Protein AF-A0A815Z074-F1 (afdb_monomer_lite)

Foldseek 3Di:
DDDQDWAQDDCPVQQGKGATADPPPPFKFQFFQFFFQFPPPDPGGTDGQTEILDDDVVNNYDYDPVSNPVRHPLSSQCRVLVVVLVLVCCVPPVVPDNPCPRGFKTKRETNQKIFNSVLVNVVVNVDDSVAFEKEAAWDAPVPVVRRPQIWHQRHLMIMTTPNVCVQQSVCQPPPFDDDSHNRSRSSRSCVVSVGHYDHDPLGASEDDPDDDQVNVNNGRMHGNQHNVNVVSNVVPSD

pLDDT: mean 75.3, std 21.48, range [19.98, 97.0]

Secondary structure (DSSP, 8-state):
------EE----TTT-EE-EE-S--TT-B--B-------TTS------BEEBSS-BGGGTEE--GGGTT--SHHHHHTHHHHHHHHHHHHHHHS----TTTT--EEEE--TTEEEEHHHHHHHHHTS-TTS-EEEE-EEEETTTTEEEEEEE-GGG-EEEEHHHHHHHTTTTTTTSPP-SSHHHHHHHHHHHTT-EEEE-TTEESS--SS--HHHHHH-SEEET--HHHHHHHHTT--

Structure (mmCIF, N/CA/C/O backbone):
data_AF-A0A815Z074-F1
#
_entry.id   AF-A0A815Z074-F1
#
loop_
_atom_site.group_PDB
_atom_site.id
_atom_site.type_symbol
_atom_site.label_atom_id
_atom_site.label_alt_id
_atom_site.label_comp_id
_atom_site.label_asym_id
_atom_site.label_entity_id
_atom_site.label_seq_id
_atom_site.pdbx_PDB_ins_code
_atom_site.Cartn_x
_atom_site.Cartn_y
_atom_site.Cartn_z
_atom_site.occupancy
_atom_site.B_iso_or_equiv
_atom_site.auth_seq_id
_atom_site.auth_comp_id
_atom_site.auth_asym_id
_atom_site.auth_atom_id
_atom_site.pdbx_PDB_model_num
ATOM 1 N N . GLU A 1 1 ? 9.893 30.147 -8.103 1.00 24.28 1 GLU A N 1
ATOM 2 C CA . GLU A 1 1 ? 8.549 29.564 -8.291 1.00 24.28 1 GLU A CA 1
ATOM 3 C C . GLU A 1 1 ? 8.647 28.415 -9.286 1.00 24.28 1 GLU A C 1
ATOM 5 O O . GLU A 1 1 ? 8.910 28.664 -10.451 1.00 24.28 1 GLU A O 1
ATOM 10 N N . ILE A 1 2 ? 8.521 27.162 -8.847 1.00 19.98 2 ILE A N 1
ATOM 11 C CA . ILE A 1 2 ? 8.389 26.013 -9.758 1.00 19.98 2 ILE A CA 1
ATOM 12 C C . ILE A 1 2 ? 7.106 25.300 -9.343 1.00 19.98 2 ILE A C 1
ATOM 14 O O . ILE A 1 2 ? 7.075 24.591 -8.342 1.00 19.98 2 ILE A O 1
ATOM 18 N N . ARG A 1 3 ? 6.021 25.568 -10.076 1.00 22.78 3 ARG A N 1
ATOM 19 C CA . ARG A 1 3 ? 4.779 24.791 -10.016 1.00 22.78 3 ARG A CA 1
ATOM 20 C C . ARG A 1 3 ? 4.944 23.619 -10.984 1.00 22.78 3 ARG A C 1
ATOM 22 O O . ARG A 1 3 ? 4.743 23.791 -12.182 1.00 22.78 3 ARG A O 1
ATOM 29 N N . GLN A 1 4 ? 5.367 22.459 -10.485 1.00 25.25 4 GLN A N 1
ATOM 30 C CA . GLN A 1 4 ? 5.251 21.203 -11.228 1.00 25.25 4 GLN A CA 1
ATOM 31 C C . GLN A 1 4 ? 3.857 20.634 -10.958 1.00 25.25 4 GLN A C 1
ATOM 33 O O . GLN A 1 4 ? 3.483 20.375 -9.820 1.00 25.25 4 GLN A O 1
ATOM 38 N N . TYR A 1 5 ? 3.057 20.557 -12.018 1.00 27.20 5 TYR A N 1
ATOM 39 C CA . TYR A 1 5 ? 1.679 20.088 -11.991 1.00 27.20 5 TYR A CA 1
ATOM 40 C C . TYR A 1 5 ? 1.675 18.557 -12.079 1.00 27.20 5 TYR A C 1
ATOM 42 O O . TYR A 1 5 ? 2.121 18.023 -13.092 1.00 27.20 5 TYR A O 1
ATOM 50 N N . CYS A 1 6 ? 1.153 17.859 -11.067 1.00 32.69 6 CYS A N 1
ATOM 51 C CA . CYS A 1 6 ? 0.826 16.437 -11.195 1.00 32.69 6 CYS A CA 1
ATOM 52 C C . CYS A 1 6 ? -0.405 16.330 -12.134 1.00 32.69 6 CYS A C 1
ATOM 54 O O . CYS A 1 6 ? -1.396 17.054 -11.967 1.00 32.69 6 CYS A O 1
ATOM 56 N N . ARG A 1 7 ? -0.348 15.508 -13.187 1.00 28.28 7 ARG A N 1
ATOM 57 C CA . ARG A 1 7 ? -1.516 15.182 -14.021 1.00 28.28 7 ARG A CA 1
ATOM 58 C C . ARG A 1 7 ? -1.951 13.773 -13.647 1.00 28.28 7 ARG A C 1
ATOM 60 O O . ARG A 1 7 ? -1.260 12.808 -13.931 1.00 28.28 7 ARG A O 1
ATOM 67 N N . ILE A 1 8 ? -3.121 13.651 -13.028 1.00 32.75 8 ILE A N 1
ATOM 68 C CA . ILE A 1 8 ? -3.816 12.367 -13.013 1.00 32.75 8 ILE A CA 1
ATOM 69 C C . ILE A 1 8 ? -4.297 12.159 -14.443 1.00 32.75 8 ILE A C 1
ATOM 71 O O . ILE A 1 8 ? -5.208 12.858 -14.896 1.00 32.75 8 ILE A O 1
ATOM 75 N N . ALA A 1 9 ? -3.635 11.267 -15.183 1.00 27.61 9 ALA A N 1
ATOM 76 C CA . ALA A 1 9 ? -4.212 10.798 -16.424 1.00 27.61 9 ALA A CA 1
ATOM 77 C C . ALA A 1 9 ? -5.495 10.059 -16.049 1.00 27.61 9 ALA A C 1
ATOM 79 O O . ALA A 1 9 ? -5.544 9.245 -15.128 1.00 27.61 9 ALA A O 1
ATOM 80 N N . SER A 1 10 ? -6.565 10.457 -16.723 1.00 26.88 10 SER A N 1
ATOM 81 C CA . SER A 1 10 ? -7.896 9.879 -16.637 1.00 26.88 10 SER A CA 1
ATOM 82 C C . SER A 1 10 ? -7.865 8.367 -16.410 1.00 26.88 10 SER A C 1
ATOM 84 O O . SER A 1 10 ? -7.154 7.658 -17.119 1.00 26.88 10 SER A O 1
ATOM 86 N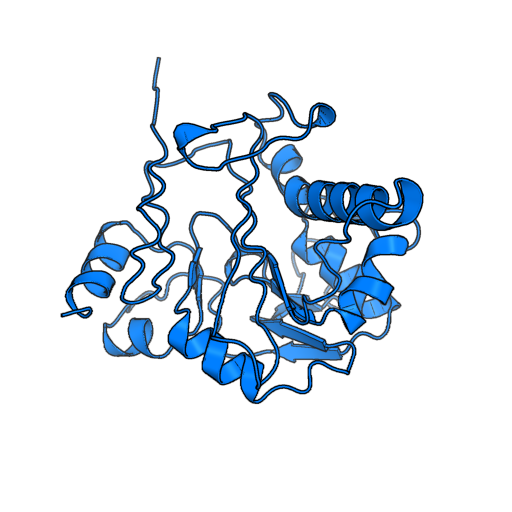 N . VAL A 1 11 ? -8.732 7.864 -15.529 1.00 31.16 11 VAL A N 1
ATOM 87 C CA . VAL A 1 11 ? -9.191 6.472 -15.596 1.00 31.16 11 VAL A CA 1
ATOM 88 C C . VAL A 1 11 ? -9.841 6.299 -16.971 1.00 31.16 11 VAL A C 1
ATOM 90 O O . VAL A 1 11 ? -10.999 6.675 -17.169 1.00 31.16 11 VAL A O 1
ATOM 93 N N . ILE A 1 12 ? -9.086 5.810 -17.960 1.00 26.75 12 ILE A N 1
ATOM 94 C CA . ILE A 1 12 ? -9.620 5.532 -19.293 1.00 26.75 12 ILE A CA 1
ATOM 95 C C . ILE A 1 12 ? -10.518 4.306 -19.139 1.00 26.75 12 ILE A C 1
ATOM 97 O O . ILE A 1 12 ? -10.073 3.156 -19.119 1.00 26.75 12 ILE A O 1
ATOM 101 N N . SER A 1 13 ? -11.813 4.584 -19.002 1.00 28.31 13 SER A N 1
ATOM 102 C CA . SER A 1 13 ? -12.911 3.667 -18.676 1.00 28.31 13 SER A CA 1
ATOM 103 C C . SER A 1 13 ? -13.205 2.591 -19.727 1.00 28.31 13 SER A C 1
ATOM 105 O O . SER A 1 13 ? -14.283 1.998 -19.718 1.00 28.31 13 SER A O 1
ATOM 107 N N . LYS A 1 14 ? -12.267 2.315 -20.636 1.00 27.22 14 LYS A N 1
ATOM 108 C CA . LYS A 1 14 ? -12.412 1.251 -21.630 1.00 27.22 14 LYS A CA 1
ATOM 109 C C . LYS A 1 14 ? -11.401 0.119 -21.490 1.00 27.22 14 LYS A C 1
ATOM 111 O O . LYS A 1 14 ? -11.798 -0.993 -21.800 1.00 27.22 14 LYS A O 1
ATOM 116 N N . ASN A 1 15 ? -10.200 0.346 -20.938 1.00 30.14 15 ASN A N 1
ATOM 117 C CA . ASN A 1 15 ? -9.171 -0.706 -20.809 1.00 30.14 15 ASN A CA 1
ATOM 118 C C . ASN A 1 15 ? -8.408 -0.737 -19.464 1.00 30.14 15 ASN A C 1
ATOM 120 O O . ASN A 1 15 ? -7.490 -1.534 -19.316 1.00 30.14 15 ASN A O 1
ATOM 124 N N . PHE A 1 16 ? -8.826 0.056 -18.463 1.00 41.66 16 PHE A N 1
ATOM 125 C CA . PHE A 1 16 ? -8.357 -0.007 -17.064 1.00 41.66 16 PHE A CA 1
ATOM 126 C C . PHE A 1 16 ? -6.830 -0.134 -16.899 1.00 41.66 16 PHE A C 1
ATOM 128 O O . PHE A 1 16 ? -6.333 -1.050 -16.254 1.00 41.66 16 PHE A O 1
ATOM 135 N N . GLU A 1 17 ? -6.071 0.812 -17.440 1.00 39.69 17 GLU A N 1
ATOM 136 C CA . GLU A 1 17 ? -4.688 1.035 -17.019 1.00 39.69 17 GLU A CA 1
ATOM 137 C C . GLU A 1 17 ? -4.680 2.238 -16.069 1.00 39.69 17 GLU A C 1
ATOM 139 O O . GLU A 1 17 ? -5.246 3.283 -16.398 1.00 39.69 17 GLU A O 1
ATOM 144 N N . ILE A 1 18 ? -4.127 2.075 -14.861 1.00 44.69 18 ILE A N 1
ATOM 145 C CA . ILE A 1 18 ? -4.001 3.173 -13.895 1.00 44.69 18 ILE A CA 1
ATOM 146 C C . ILE A 1 18 ? -2.572 3.678 -13.995 1.00 44.69 18 ILE A C 1
ATOM 148 O O . ILE A 1 18 ? -1.628 3.021 -13.554 1.00 44.69 18 ILE A O 1
ATOM 152 N N . THR A 1 19 ? -2.457 4.843 -14.615 1.00 37.84 19 THR A N 1
ATOM 153 C CA . THR A 1 19 ? -1.208 5.533 -14.893 1.00 37.84 19 THR A CA 1
ATOM 154 C C . THR A 1 19 ? -1.363 6.950 -14.372 1.00 37.84 19 THR A C 1
ATOM 156 O O . THR A 1 19 ? -2.255 7.674 -14.808 1.00 37.84 19 THR A O 1
ATOM 159 N N . LEU A 1 20 ? -0.518 7.350 -13.429 1.00 41.09 20 LEU A N 1
ATOM 160 C CA . LEU A 1 20 ? -0.405 8.743 -13.012 1.00 41.09 20 LEU A CA 1
ATOM 161 C C . LEU A 1 20 ? 0.729 9.356 -13.846 1.00 41.09 20 LEU A C 1
ATOM 163 O O . LEU A 1 20 ? 1.834 8.816 -13.909 1.00 41.09 20 LEU A O 1
ATOM 167 N N . GLU A 1 21 ? 0.440 10.425 -14.594 1.00 34.22 21 GLU A N 1
ATOM 168 C CA . GLU A 1 21 ? 1.450 11.095 -15.415 1.00 34.22 21 GLU A CA 1
ATOM 169 C C . GLU A 1 21 ? 2.388 11.882 -14.493 1.00 34.22 21 GLU A C 1
ATOM 171 O O . GLU A 1 21 ? 2.027 12.922 -13.930 1.00 34.22 21 GLU A O 1
ATOM 176 N N . ASN A 1 22 ? 3.623 11.398 -14.371 1.00 43.12 22 ASN A N 1
ATOM 177 C CA . ASN A 1 22 ? 4.677 12.080 -13.637 1.00 43.12 22 ASN A CA 1
ATOM 178 C C . ASN A 1 22 ? 5.112 13.369 -14.356 1.00 43.12 22 ASN A C 1
ATOM 180 O O . ASN A 1 22 ? 5.959 13.362 -15.247 1.00 43.12 22 ASN A O 1
ATOM 184 N N . GLY A 1 23 ? 4.636 14.513 -13.870 1.00 32.06 23 GLY A N 1
ATOM 185 C CA . GLY A 1 23 ? 5.577 15.589 -13.566 1.00 32.06 23 GLY A CA 1
ATOM 186 C C . GLY A 1 23 ? 6.279 15.193 -12.270 1.00 32.06 23 GLY A C 1
ATOM 187 O O . GLY A 1 23 ? 5.602 14.722 -11.374 1.00 32.06 23 GLY A O 1
ATOM 188 N N . HIS A 1 24 ? 7.602 15.316 -12.148 1.00 35.09 24 HIS A N 1
ATOM 189 C CA . HIS A 1 24 ? 8.305 15.027 -10.890 1.00 35.09 24 HIS A CA 1
ATOM 190 C C . HIS A 1 24 ? 7.611 15.702 -9.688 1.00 35.09 24 HIS A C 1
ATOM 192 O O . HIS A 1 24 ? 7.836 16.884 -9.431 1.00 35.09 24 HIS A O 1
ATOM 198 N N . CYS A 1 25 ? 6.801 14.968 -8.923 1.00 38.62 25 CYS A N 1
ATOM 199 C CA . CYS A 1 25 ? 6.180 15.477 -7.706 1.00 38.62 25 CYS A CA 1
ATOM 200 C C . CYS A 1 25 ? 7.236 15.377 -6.582 1.00 38.62 25 CYS A C 1
ATOM 202 O O . CYS A 1 25 ? 7.127 14.599 -5.637 1.00 38.62 25 CYS A O 1
ATOM 204 N N . ARG A 1 26 ? 8.333 16.152 -6.695 1.00 34.72 26 ARG A N 1
ATOM 205 C CA . ARG A 1 26 ? 9.306 16.302 -5.602 1.00 34.72 26 ARG A CA 1
ATOM 206 C C . ARG A 1 26 ? 8.571 16.926 -4.410 1.00 34.72 26 ARG A C 1
ATOM 208 O O . ARG A 1 26 ? 8.338 18.133 -4.396 1.00 34.72 26 ARG A O 1
ATOM 215 N N . ASN A 1 27 ? 8.295 16.098 -3.398 1.00 34.19 27 ASN A N 1
ATOM 216 C CA . ASN A 1 27 ? 7.819 16.447 -2.050 1.00 34.19 27 ASN A CA 1
ATOM 217 C C . ASN A 1 27 ? 6.301 16.645 -1.843 1.00 34.19 27 ASN A C 1
ATOM 219 O O . ASN A 1 27 ? 5.936 17.617 -1.175 1.00 34.19 27 ASN A O 1
ATOM 223 N N . SER A 1 28 ? 5.383 15.821 -2.374 1.00 36.22 28 SER A N 1
ATOM 224 C CA . SER A 1 28 ? 3.961 16.020 -1.981 1.00 36.22 28 SER A CA 1
ATOM 225 C C . SER A 1 28 ? 2.983 14.865 -2.117 1.00 36.22 28 SER A C 1
ATOM 227 O O . SER A 1 28 ? 1.869 14.997 -1.628 1.00 36.22 28 SER A O 1
ATOM 229 N N . VAL A 1 29 ? 3.295 13.737 -2.737 1.00 40.28 29 VAL A N 1
ATOM 230 C CA . VAL A 1 29 ? 2.220 12.820 -3.130 1.00 40.28 29 VAL A CA 1
ATOM 231 C C . VAL A 1 29 ? 2.437 11.475 -2.455 1.00 40.28 29 VAL A C 1
ATOM 233 O O . VAL A 1 29 ? 3.510 10.895 -2.504 1.00 40.28 29 VAL A O 1
ATOM 236 N N . GLY A 1 30 ? 1.447 11.065 -1.673 1.00 38.00 30 GLY A N 1
ATOM 237 C CA . GLY A 1 30 ? 1.405 9.765 -1.020 1.00 38.00 30 GLY A CA 1
ATOM 238 C C . GLY A 1 30 ? 0.017 9.240 -1.286 1.00 38.00 30 GLY A C 1
ATOM 239 O O . GLY A 1 30 ? -0.818 9.265 -0.389 1.00 38.00 30 GLY A O 1
ATOM 240 N N . GLU A 1 31 ? -0.261 8.933 -2.546 1.00 48.75 31 GLU A N 1
ATOM 241 C CA . GLU A 1 31 ? -1.603 8.596 -3.002 1.00 48.75 31 GLU A CA 1
ATOM 242 C C . GLU A 1 31 ? -1.937 7.146 -2.651 1.00 48.75 31 GLU A C 1
ATOM 244 O O . GLU A 1 31 ? -1.049 6.331 -2.438 1.00 48.75 31 GLU A O 1
ATOM 249 N N . ILE A 1 32 ? -3.220 6.826 -2.469 1.00 43.12 32 ILE A N 1
ATOM 250 C CA . ILE A 1 32 ? -3.670 5.444 -2.278 1.00 43.12 32 ILE A CA 1
ATOM 251 C C . ILE A 1 32 ? -4.471 5.031 -3.507 1.00 43.12 32 ILE A C 1
ATOM 253 O O . ILE A 1 32 ? -5.352 5.756 -3.957 1.00 43.12 32 ILE A O 1
ATOM 257 N N . LEU A 1 33 ? -4.266 3.808 -3.988 1.00 45.75 33 LEU A N 1
ATOM 258 C CA . LEU A 1 33 ? -5.264 3.105 -4.789 1.00 45.75 33 LEU A CA 1
ATOM 259 C C . LEU A 1 33 ? -6.047 2.127 -3.908 1.00 45.75 33 LEU A C 1
ATOM 261 O O . LEU A 1 33 ? -5.659 0.973 -3.811 1.00 45.75 33 LEU A O 1
ATOM 265 N N . ILE A 1 34 ? -7.175 2.524 -3.305 1.00 43.47 34 ILE A N 1
ATOM 266 C CA . ILE A 1 34 ? -8.057 1.536 -2.649 1.00 43.47 34 ILE A CA 1
ATOM 267 C C . ILE A 1 34 ? -8.958 0.878 -3.695 1.00 43.47 34 ILE A C 1
ATOM 269 O O . ILE A 1 34 ? -10.136 1.218 -3.812 1.00 43.47 34 ILE A O 1
ATOM 273 N N . GLY A 1 35 ? -8.388 -0.065 -4.445 1.00 41.81 35 GLY A N 1
ATOM 274 C CA . GLY A 1 35 ? -9.116 -0.921 -5.378 1.00 41.81 35 GLY A CA 1
ATOM 275 C C . GLY A 1 35 ? -10.123 -1.815 -4.664 1.00 41.81 35 GLY A C 1
ATOM 276 O O . GLY A 1 35 ? -9.750 -2.878 -4.189 1.00 41.81 35 GLY A O 1
ATOM 277 N N . GLU A 1 36 ? -11.402 -1.425 -4.613 1.00 43.41 36 GLU A N 1
ATOM 278 C CA . GLU A 1 36 ? -12.496 -2.393 -4.414 1.00 43.41 36 GLU A CA 1
ATOM 279 C C . GLU A 1 36 ? -12.383 -3.457 -5.510 1.00 43.41 36 GLU A C 1
ATOM 281 O O . GLU A 1 36 ? -12.196 -3.121 -6.664 1.00 43.41 36 GLU A O 1
ATOM 286 N N . ILE A 1 37 ? -12.444 -4.742 -5.197 1.00 45.84 37 ILE A N 1
ATOM 287 C CA . ILE A 1 37 ? -12.563 -5.769 -6.234 1.00 45.84 37 ILE A CA 1
ATOM 288 C C . ILE A 1 37 ? -13.734 -6.632 -5.806 1.00 45.84 37 ILE A C 1
ATOM 290 O O . ILE A 1 37 ? -13.582 -7.396 -4.855 1.00 45.84 37 ILE A O 1
ATOM 294 N N . PRO A 1 38 ? -14.924 -6.459 -6.406 1.00 41.38 38 PRO A N 1
ATOM 295 C CA . PRO A 1 38 ? -16.091 -7.218 -6.004 1.00 41.38 38 PRO A CA 1
ATOM 296 C C . PRO A 1 38 ? -15.860 -8.711 -6.206 1.00 41.38 38 PRO A C 1
ATOM 298 O O . PRO A 1 38 ? -15.111 -9.143 -7.090 1.00 41.38 38 PRO A O 1
ATOM 301 N N . SER A 1 39 ? -16.543 -9.501 -5.383 1.00 42.34 39 SER A N 1
ATOM 302 C CA . SER A 1 39 ? -16.622 -10.942 -5.566 1.00 42.34 39 SER A CA 1
ATOM 303 C C . SER A 1 39 ? -17.328 -11.295 -6.883 1.00 42.34 39 SER A C 1
ATOM 305 O O . SER A 1 39 ? -17.999 -10.469 -7.502 1.00 42.34 39 SER A O 1
ATOM 307 N N . TYR A 1 40 ? -17.160 -12.560 -7.275 1.00 40.69 40 TYR A N 1
ATOM 308 C CA . TYR A 1 40 ? -17.507 -13.250 -8.529 1.00 40.69 40 TYR A CA 1
ATOM 309 C C . TYR A 1 40 ? -18.841 -12.893 -9.233 1.00 40.69 40 TYR A C 1
ATOM 311 O O . TYR A 1 40 ? -19.033 -13.302 -10.375 1.00 40.69 40 TYR A O 1
ATOM 319 N N . GLN A 1 41 ? -19.766 -12.161 -8.604 1.00 39.69 41 GLN A N 1
ATOM 320 C CA . GLN A 1 41 ? -21.110 -11.893 -9.128 1.00 39.69 41 GLN A CA 1
ATOM 321 C C . GLN A 1 41 ? -21.422 -10.430 -9.490 1.00 39.69 41 GLN A C 1
ATOM 323 O O . GLN A 1 41 ? -22.395 -10.204 -10.209 1.00 39.69 41 GLN A O 1
ATOM 328 N N . GLU A 1 42 ? -20.605 -9.444 -9.103 1.00 47.06 42 GLU A N 1
ATOM 329 C CA . GLU A 1 42 ? -20.777 -8.051 -9.549 1.00 47.06 42 GLU A CA 1
ATOM 330 C C . GLU A 1 42 ? -19.592 -7.599 -10.412 1.00 47.06 42 GLU A C 1
ATOM 332 O O . GLU A 1 42 ? -18.438 -7.925 -10.146 1.00 47.06 42 GLU A O 1
ATOM 337 N N . LYS A 1 43 ? -19.895 -6.885 -11.505 1.00 48.56 43 LYS A N 1
ATOM 338 C CA . LYS A 1 43 ? -18.941 -6.418 -12.525 1.00 48.56 43 LYS A CA 1
ATOM 339 C C . LYS A 1 43 ? -17.630 -5.919 -11.907 1.00 48.56 43 LYS A C 1
ATOM 341 O O . LYS A 1 43 ? -17.653 -4.998 -11.108 1.00 48.56 43 LYS A O 1
ATOM 346 N N . ASN A 1 44 ? -16.512 -6.471 -12.378 1.00 54.09 44 ASN A N 1
ATOM 347 C CA . ASN A 1 44 ? -15.125 -6.018 -12.197 1.00 54.09 44 ASN A CA 1
ATOM 348 C C . ASN A 1 44 ? -14.989 -4.501 -11.980 1.00 54.09 44 ASN A C 1
ATOM 350 O O . ASN A 1 44 ? -14.829 -3.759 -12.949 1.00 54.09 44 ASN A O 1
ATOM 354 N N . SER A 1 45 ? -15.053 -4.029 -10.737 1.00 59.81 45 SER A N 1
ATOM 355 C CA . SER A 1 45 ? -15.035 -2.593 -10.458 1.00 59.81 45 SER A CA 1
ATOM 356 C C . SER A 1 45 ? -13.995 -2.247 -9.409 1.00 59.81 45 SER A C 1
ATOM 358 O O . SER A 1 45 ? -14.242 -2.459 -8.232 1.00 59.81 45 SER A O 1
ATOM 360 N N . ALA A 1 46 ? -12.879 -1.662 -9.846 1.00 67.12 46 ALA A N 1
ATOM 361 C CA . ALA A 1 46 ? -11.917 -0.990 -8.979 1.00 67.12 46 ALA A CA 1
ATOM 362 C C . ALA A 1 46 ? -12.422 0.391 -8.551 1.00 67.12 46 ALA A C 1
ATOM 364 O O . ALA A 1 46 ? -12.916 1.159 -9.379 1.00 67.12 46 ALA A O 1
ATOM 365 N N . ARG A 1 47 ? -12.262 0.725 -7.265 1.00 72.25 47 ARG A N 1
ATOM 366 C CA . ARG A 1 47 ? -12.349 2.109 -6.765 1.00 72.25 47 ARG A CA 1
ATOM 367 C C . ARG A 1 47 ? -10.940 2.681 -6.570 1.00 72.25 47 ARG A C 1
ATOM 369 O O . ARG A 1 47 ? -9.985 1.941 -6.406 1.00 72.25 47 ARG A O 1
ATOM 376 N N . LEU A 1 48 ? -10.789 3.997 -6.644 1.00 75.38 48 LEU A N 1
ATOM 377 C CA . LEU A 1 48 ? -9.512 4.692 -6.448 1.00 75.38 48 LEU A CA 1
ATOM 378 C C . LEU A 1 48 ? -9.765 5.878 -5.520 1.00 75.38 48 LEU A C 1
ATOM 380 O O . LEU A 1 48 ? -10.743 6.599 -5.709 1.00 75.38 48 LEU A O 1
ATOM 384 N N . ILE A 1 49 ? -8.911 6.050 -4.506 1.00 77.31 49 ILE A N 1
ATOM 385 C CA . ILE A 1 49 ? -8.980 7.159 -3.548 1.00 77.31 49 ILE A CA 1
ATOM 386 C C . ILE A 1 49 ? -7.582 7.751 -3.377 1.00 77.31 49 ILE A C 1
ATOM 388 O O . ILE A 1 49 ? -6.847 7.377 -2.466 1.00 77.31 49 ILE A O 1
ATOM 392 N N . ALA A 1 50 ? -7.234 8.703 -4.235 1.00 81.69 50 ALA A N 1
ATOM 393 C CA . ALA A 1 50 ? -5.976 9.427 -4.130 1.00 81.69 50 ALA A CA 1
ATOM 394 C C . ALA A 1 50 ? -5.981 10.338 -2.889 1.00 81.69 50 ALA A C 1
ATOM 396 O O . ALA A 1 50 ? -6.961 11.038 -2.634 1.00 81.69 50 ALA A O 1
ATOM 397 N N . ILE A 1 51 ? -4.892 10.341 -2.114 1.00 81.38 51 ILE A N 1
ATOM 398 C CA . ILE A 1 51 ? -4.724 11.213 -0.946 1.00 81.38 51 ILE A CA 1
ATOM 399 C C . ILE A 1 51 ? -3.417 11.991 -1.022 1.00 81.38 51 ILE A C 1
ATOM 401 O O . ILE A 1 51 ? -2.374 11.456 -1.376 1.00 81.38 51 ILE A O 1
ATOM 405 N N . SER A 1 52 ? -3.465 13.260 -0.637 1.00 85.88 52 SER A N 1
ATOM 406 C CA . SER A 1 52 ? -2.296 14.135 -0.618 1.00 85.88 52 SER A CA 1
ATOM 407 C C . SER A 1 52 ? -2.304 15.061 0.606 1.00 85.88 52 SER A C 1
ATOM 409 O O . SER A 1 52 ? -3.230 15.034 1.427 1.00 85.88 52 SER A O 1
ATOM 411 N N . ASP A 1 53 ? -1.248 15.859 0.779 1.00 81.94 53 ASP A N 1
ATOM 412 C CA . ASP A 1 53 ? -1.235 16.968 1.744 1.00 81.94 53 ASP A CA 1
ATOM 413 C C . ASP A 1 53 ? -2.045 18.182 1.289 1.00 81.94 53 ASP A C 1
ATOM 415 O O . ASP A 1 53 ? -2.220 19.113 2.062 1.00 81.94 53 ASP A O 1
ATOM 419 N N . GLU A 1 54 ? -2.580 18.182 0.077 1.00 85.94 54 GLU A N 1
ATOM 420 C CA . GLU A 1 54 ? -3.548 19.179 -0.367 1.00 85.94 54 GLU A CA 1
ATOM 421 C C . GLU A 1 54 ? -4.719 18.477 -1.050 1.00 85.94 54 GLU A C 1
ATOM 423 O O . GLU A 1 54 ? -4.578 17.386 -1.602 1.00 85.94 54 GLU A O 1
ATOM 428 N N . GLU A 1 55 ? -5.897 19.088 -0.979 1.00 83.50 55 GLU A N 1
ATOM 429 C CA . GLU A 1 55 ? -7.061 18.600 -1.713 1.00 83.50 55 GLU A CA 1
ATOM 430 C C . GLU A 1 55 ? -7.017 19.102 -3.156 1.00 83.50 55 GLU A C 1
ATOM 432 O O . GLU A 1 55 ? -6.742 20.277 -3.405 1.00 83.50 55 GLU A O 1
ATOM 437 N N . ASP A 1 56 ? -7.359 18.228 -4.097 1.00 81.75 56 ASP A N 1
ATOM 438 C CA . ASP A 1 56 ? -7.604 18.606 -5.481 1.00 81.75 56 ASP A CA 1
ATOM 439 C C . ASP A 1 56 ? -8.818 17.854 -6.023 1.00 81.75 56 ASP A C 1
ATOM 441 O O . ASP A 1 56 ? -8.732 16.772 -6.610 1.00 81.75 56 ASP A O 1
ATOM 445 N N . ILE A 1 57 ? -9.979 18.478 -5.836 1.00 78.62 57 ILE A N 1
ATOM 446 C CA . ILE A 1 57 ? -11.276 17.942 -6.255 1.00 78.62 57 ILE A CA 1
ATOM 447 C C . ILE A 1 57 ? -11.313 17.704 -7.770 1.00 78.62 57 ILE A C 1
ATOM 449 O O . ILE A 1 57 ? -11.926 16.737 -8.217 1.00 78.62 57 ILE A O 1
ATOM 453 N N . SER A 1 58 ? -10.630 18.536 -8.566 1.00 79.25 58 SER A N 1
ATOM 454 C CA . SER A 1 58 ? -10.614 18.397 -10.030 1.00 79.25 58 SER A CA 1
ATOM 455 C C . SER A 1 58 ? -9.930 17.111 -10.494 1.00 79.25 58 SER A C 1
ATOM 457 O O . SER A 1 58 ? -10.213 16.612 -11.582 1.00 79.25 58 SER A O 1
ATOM 459 N N . ARG A 1 59 ? -9.061 16.560 -9.642 1.00 67.88 59 ARG A N 1
ATOM 460 C CA . ARG A 1 59 ? -8.321 15.318 -9.862 1.00 67.88 59 ARG A CA 1
ATOM 461 C C . ARG A 1 59 ? -8.839 14.158 -9.004 1.00 67.88 59 ARG A C 1
ATOM 463 O O . ARG A 1 59 ? -8.347 13.047 -9.131 1.00 67.88 59 ARG A O 1
ATOM 470 N N . GLY A 1 60 ? -9.841 14.383 -8.152 1.00 73.81 60 GLY A N 1
ATOM 471 C CA . GLY A 1 60 ? -10.331 13.368 -7.213 1.00 73.81 60 GLY A CA 1
ATOM 472 C C . GLY A 1 60 ? -9.346 13.049 -6.082 1.00 73.81 60 GLY A C 1
ATOM 473 O O . GLY A 1 60 ? -9.424 11.971 -5.495 1.00 73.81 60 GLY A O 1
ATOM 474 N N . ILE A 1 61 ? -8.426 13.970 -5.780 1.00 79.56 61 ILE A N 1
ATOM 475 C CA . ILE A 1 61 ? -7.462 13.847 -4.684 1.00 79.56 61 ILE A CA 1
ATOM 476 C C . ILE A 1 61 ? -8.088 14.437 -3.426 1.00 79.56 61 ILE A C 1
ATOM 478 O O . ILE A 1 61 ? -8.481 15.606 -3.403 1.00 79.56 61 ILE A O 1
ATOM 482 N N . VAL A 1 62 ? -8.150 13.641 -2.364 1.00 81.88 62 VAL A N 1
ATOM 483 C CA . VAL A 1 62 ? -8.647 14.075 -1.056 1.00 81.88 62 VAL A CA 1
ATOM 484 C C . VAL A 1 62 ? -7.498 14.406 -0.110 1.00 81.88 62 VAL A C 1
ATOM 486 O O . VAL A 1 62 ? -6.355 13.993 -0.296 1.00 81.88 62 VAL A O 1
ATOM 489 N N . THR A 1 63 ? -7.803 15.120 0.967 1.00 84.94 63 THR A N 1
ATOM 490 C CA . THR A 1 63 ? -6.869 15.295 2.080 1.00 84.94 63 THR A CA 1
ATOM 491 C C . THR A 1 63 ? -7.600 15.176 3.409 1.00 84.94 63 THR A C 1
ATOM 493 O O . THR A 1 63 ? -8.804 15.417 3.502 1.00 84.94 63 THR A O 1
ATOM 496 N N . LEU A 1 64 ? -6.870 14.829 4.468 1.00 86.44 64 LEU A N 1
ATOM 497 C CA . LEU A 1 64 ? -7.389 14.935 5.828 1.00 86.44 64 LEU A CA 1
ATOM 498 C C . LEU A 1 64 ? -6.968 16.283 6.417 1.00 86.44 64 LEU A C 1
ATOM 500 O O . LEU A 1 64 ? -5.828 16.695 6.205 1.00 86.44 64 LEU A O 1
ATOM 504 N N . PRO A 1 65 ? -7.795 16.938 7.255 1.00 87.94 65 PRO A N 1
ATOM 505 C CA . PRO A 1 65 ? -7.432 18.220 7.864 1.00 87.94 65 PRO A CA 1
ATOM 506 C C . PRO A 1 65 ? -6.068 18.205 8.570 1.00 87.94 65 PRO A C 1
ATOM 508 O O . PRO A 1 65 ? -5.315 19.167 8.488 1.00 87.94 65 PRO A O 1
ATOM 511 N N . LYS A 1 66 ? -5.719 17.082 9.216 1.00 86.50 66 LYS A N 1
ATOM 512 C CA . LYS A 1 66 ? -4.438 16.897 9.918 1.00 86.50 66 LYS A CA 1
ATOM 513 C C . LYS A 1 66 ? -3.236 16.661 8.998 1.00 86.50 66 LYS A C 1
ATOM 515 O O . LYS A 1 66 ? -2.126 16.628 9.510 1.00 86.50 66 LYS A O 1
ATOM 520 N N . LEU A 1 67 ? -3.446 16.432 7.704 1.00 85.19 67 LEU A N 1
ATOM 521 C CA . LEU A 1 67 ? -2.388 16.198 6.717 1.00 85.19 67 LEU A CA 1
ATOM 522 C C . LEU A 1 67 ? -2.079 17.443 5.883 1.00 85.19 67 LEU A C 1
ATOM 524 O O . LEU A 1 67 ? -1.068 17.450 5.183 1.00 85.19 67 LEU A O 1
ATOM 528 N N . ARG A 1 68 ? -2.907 18.492 5.981 1.00 88.19 68 ARG A N 1
ATOM 529 C CA . ARG A 1 68 ? -2.772 19.682 5.143 1.00 88.19 68 ARG A CA 1
ATOM 530 C C . ARG A 1 68 ? -1.408 20.353 5.292 1.00 88.19 68 ARG A C 1
ATOM 532 O O . ARG A 1 68 ? -0.976 20.629 6.412 1.00 88.19 68 ARG A O 1
ATOM 539 N N . GLY A 1 69 ? -0.733 20.584 4.167 1.00 84.19 69 GLY A N 1
ATOM 540 C CA . GLY A 1 69 ? 0.589 21.215 4.093 1.00 84.19 69 GLY A CA 1
ATOM 541 C C . GLY A 1 69 ? 1.763 20.373 4.617 1.00 84.19 69 GLY A C 1
ATOM 542 O O . GLY A 1 69 ? 2.889 20.872 4.689 1.00 84.19 69 GLY A O 1
ATOM 543 N N . GLN A 1 70 ? 1.552 19.105 4.990 1.00 84.75 70 GLN A N 1
ATOM 544 C CA . GLN A 1 70 ? 2.608 18.221 5.500 1.00 84.75 70 GLN A CA 1
ATOM 545 C C . GLN A 1 70 ? 3.431 17.579 4.375 1.00 84.75 70 GLN A C 1
ATOM 547 O O . GLN A 1 70 ? 3.319 16.382 4.124 1.00 84.75 70 GLN A O 1
ATOM 552 N N . ARG A 1 71 ? 4.258 18.375 3.697 1.00 82.00 71 ARG A N 1
ATOM 553 C CA . ARG A 1 71 ? 4.920 18.038 2.419 1.00 82.00 71 ARG A CA 1
ATOM 554 C C . ARG A 1 71 ? 6.150 17.137 2.499 1.00 82.00 71 ARG A C 1
ATOM 556 O O . ARG A 1 71 ? 6.622 16.657 1.473 1.00 82.00 71 ARG A O 1
ATOM 563 N N . SER A 1 72 ? 6.745 16.948 3.675 1.00 83.75 72 SER A N 1
ATOM 564 C CA . SER A 1 72 ? 8.022 16.230 3.730 1.00 83.75 72 SER A CA 1
ATOM 565 C C . SER A 1 72 ? 7.851 14.744 3.405 1.00 83.75 72 SER A C 1
ATOM 567 O O . SER A 1 72 ? 6.820 14.145 3.707 1.00 83.75 72 SER A O 1
ATOM 569 N N . TYR A 1 73 ? 8.898 14.128 2.849 1.00 79.69 73 TYR A N 1
ATOM 570 C CA . TYR A 1 73 ? 8.923 12.689 2.570 1.00 79.69 73 TYR A CA 1
ATOM 571 C C . TYR A 1 73 ? 8.489 11.855 3.787 1.00 79.69 73 TYR A C 1
ATOM 573 O O . TYR A 1 73 ? 7.607 11.010 3.682 1.00 79.69 73 TYR A O 1
ATOM 581 N N . LEU A 1 74 ? 9.044 12.147 4.969 1.00 82.88 74 LEU A N 1
ATOM 582 C CA . LEU A 1 74 ? 8.714 11.428 6.205 1.00 82.88 74 LEU A CA 1
ATOM 583 C C . LEU A 1 74 ? 7.263 11.645 6.651 1.00 82.88 74 LEU A C 1
ATOM 585 O O . LEU A 1 74 ? 6.656 10.748 7.231 1.00 82.88 74 LEU A O 1
ATOM 589 N N . GLN A 1 75 ? 6.692 12.819 6.382 1.00 81.94 75 GLN A N 1
ATOM 590 C CA . GLN A 1 75 ? 5.279 13.085 6.649 1.00 81.94 75 GLN A CA 1
ATOM 591 C C . GLN A 1 75 ? 4.357 12.343 5.671 1.00 81.94 75 GLN A C 1
ATOM 593 O O . GLN A 1 75 ? 3.237 11.988 6.045 1.00 81.94 75 GLN A O 1
ATOM 598 N N . ALA A 1 76 ? 4.822 12.083 4.447 1.00 83.69 76 ALA A N 1
ATOM 599 C CA . ALA A 1 76 ? 4.057 11.383 3.423 1.00 83.69 76 ALA A CA 1
ATOM 600 C C . ALA A 1 76 ? 3.885 9.886 3.706 1.00 83.69 76 ALA A C 1
ATOM 602 O O . ALA A 1 76 ? 2.789 9.368 3.493 1.00 83.69 76 ALA A O 1
ATOM 603 N N . GLN A 1 77 ? 4.909 9.230 4.265 1.00 88.25 77 GLN A N 1
ATOM 604 C CA . GLN A 1 77 ? 4.959 7.772 4.469 1.00 88.25 77 GLN A CA 1
ATOM 605 C C . GLN A 1 77 ? 3.643 7.204 5.024 1.00 88.25 77 GLN A C 1
ATOM 607 O O . GLN A 1 77 ? 3.040 6.297 4.467 1.00 88.25 77 GLN A O 1
ATOM 612 N N . HIS A 1 78 ? 3.115 7.799 6.091 1.00 91.44 78 HIS A N 1
ATOM 613 C CA . HIS A 1 78 ? 1.986 7.241 6.841 1.00 91.44 78 HIS A CA 1
ATOM 614 C C . HIS A 1 78 ? 0.604 7.779 6.443 1.00 91.44 78 HIS A C 1
ATOM 616 O O . HIS A 1 78 ? -0.388 7.471 7.113 1.00 91.44 78 HIS A O 1
ATOM 622 N N . ARG A 1 79 ? 0.492 8.598 5.388 1.00 89.94 79 ARG A N 1
ATOM 623 C CA . ARG A 1 79 ? -0.798 9.191 4.974 1.00 89.94 79 ARG A CA 1
ATOM 624 C C . ARG A 1 79 ? -1.827 8.126 4.623 1.00 89.94 79 ARG A C 1
ATOM 626 O O . ARG A 1 79 ? -2.986 8.241 5.024 1.00 89.94 79 ARG A O 1
ATOM 633 N N . GLN A 1 80 ? -1.373 7.064 3.965 1.00 88.06 80 GLN A N 1
ATOM 634 C CA . GLN A 1 80 ? -2.236 5.993 3.502 1.00 88.06 80 GLN A CA 1
ATOM 635 C C . GLN A 1 80 ? -2.973 5.298 4.665 1.00 88.06 80 GLN A C 1
ATOM 637 O O . GLN A 1 80 ? -4.200 5.188 4.692 1.00 88.06 80 GLN A O 1
ATOM 642 N N . PHE A 1 81 ? -2.238 4.929 5.713 1.00 91.38 81 PHE A N 1
ATOM 643 C CA . PHE A 1 81 ? -2.822 4.329 6.913 1.00 91.38 81 PHE A CA 1
ATOM 644 C C . PHE A 1 81 ? -3.708 5.283 7.709 1.00 91.38 81 PHE A C 1
ATOM 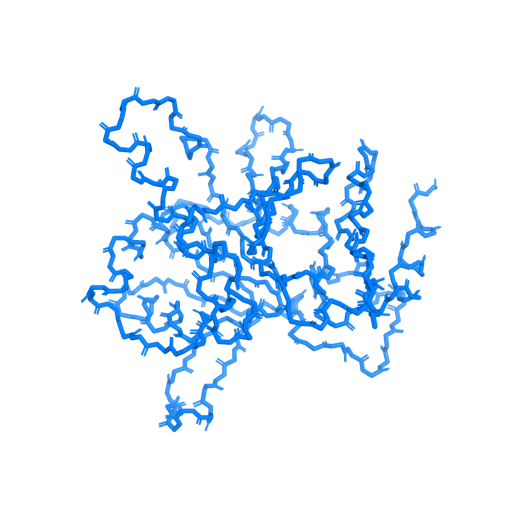646 O O . PHE A 1 81 ? -4.692 4.856 8.316 1.00 91.38 81 PHE A O 1
ATOM 653 N N . ARG A 1 82 ? -3.378 6.578 7.726 1.00 90.38 82 ARG A N 1
ATOM 654 C CA . ARG A 1 82 ? -4.214 7.591 8.384 1.00 90.38 82 ARG A CA 1
ATOM 655 C C . ARG A 1 82 ? -5.567 7.715 7.694 1.00 90.38 82 ARG A C 1
ATOM 657 O O . ARG A 1 82 ? -6.571 7.811 8.398 1.00 90.38 82 ARG A O 1
ATOM 664 N N . LEU A 1 83 ? -5.602 7.653 6.362 1.00 86.31 83 LEU A N 1
ATOM 665 C CA . LEU A 1 83 ? -6.859 7.592 5.619 1.00 86.31 83 LEU A CA 1
ATOM 666 C C . LEU A 1 83 ? -7.641 6.332 5.959 1.00 86.31 83 LEU A C 1
ATOM 668 O O . LEU A 1 83 ? -8.807 6.432 6.316 1.00 86.31 83 LEU A O 1
ATOM 672 N N . LEU A 1 84 ? -6.998 5.165 5.919 1.00 86.00 84 LEU A N 1
ATOM 673 C CA . LEU A 1 84 ? -7.654 3.904 6.260 1.00 86.00 84 LEU A CA 1
ATOM 674 C C . LEU A 1 84 ? -8.258 3.923 7.671 1.00 86.00 84 LEU A C 1
ATOM 676 O O . LEU A 1 84 ? -9.404 3.521 7.852 1.00 86.00 84 LEU A O 1
ATOM 680 N N . LYS A 1 85 ? -7.532 4.451 8.664 1.00 87.69 85 LYS A N 1
ATOM 681 C CA . LYS A 1 85 ? -8.060 4.627 10.025 1.00 87.69 85 LYS A CA 1
ATOM 682 C C . LYS A 1 85 ? -9.226 5.608 10.092 1.00 87.69 85 LYS A C 1
ATOM 684 O O . LYS A 1 85 ? -10.181 5.345 10.817 1.00 87.69 85 LYS A O 1
ATOM 689 N N . TYR A 1 86 ? -9.149 6.725 9.371 1.00 85.38 86 TYR A N 1
ATOM 690 C CA . TYR A 1 86 ? -10.235 7.705 9.301 1.00 85.38 86 TYR A CA 1
ATOM 691 C C . TYR A 1 86 ? -11.502 7.084 8.703 1.00 85.38 86 TYR A C 1
ATOM 693 O O . TYR A 1 86 ? -12.583 7.164 9.278 1.00 85.38 86 TYR A O 1
ATOM 701 N N . LEU A 1 87 ? -11.336 6.386 7.586 1.00 79.81 87 LEU A N 1
ATOM 702 C CA . LEU A 1 87 ? -12.404 5.723 6.864 1.00 79.81 87 LEU A CA 1
ATOM 703 C C . LEU A 1 87 ? -13.042 4.564 7.653 1.00 79.81 87 LEU A C 1
ATOM 705 O O . LEU A 1 87 ? -14.255 4.364 7.565 1.00 79.81 87 LEU A O 1
ATOM 709 N N . GLU A 1 88 ? -12.252 3.820 8.430 1.00 80.75 88 GLU A N 1
ATOM 710 C CA . GLU A 1 88 ? -12.753 2.768 9.323 1.00 80.75 88 GLU A CA 1
ATOM 711 C C . GLU A 1 88 ? -13.507 3.346 10.527 1.00 80.75 88 GLU A C 1
ATOM 713 O O . GLU A 1 88 ? -14.574 2.856 10.902 1.00 80.75 88 GLU A O 1
ATOM 718 N N . HIS A 1 89 ? -12.978 4.419 11.119 1.00 81.00 89 HIS A N 1
ATOM 719 C CA . HIS A 1 89 ? -13.631 5.139 12.210 1.00 81.00 89 HIS A CA 1
ATOM 720 C C . HIS A 1 89 ? -15.013 5.657 11.784 1.00 81.00 89 HIS A C 1
ATOM 722 O O . HIS A 1 89 ? -16.002 5.432 12.486 1.00 81.00 89 HIS A O 1
ATOM 728 N N . ASP A 1 90 ? -15.098 6.288 10.611 1.00 74.06 90 ASP A N 1
ATOM 729 C CA . ASP A 1 90 ? -16.353 6.796 10.051 1.00 74.06 90 ASP A CA 1
ATOM 730 C C . ASP A 1 90 ? -17.365 5.679 9.757 1.00 74.06 90 ASP A C 1
ATOM 732 O O . ASP A 1 90 ? -18.564 5.874 9.965 1.00 74.06 90 ASP A O 1
ATOM 736 N N . CYS A 1 91 ? -16.897 4.501 9.331 1.00 73.19 91 CYS A N 1
ATOM 737 C CA . CYS A 1 91 ? -17.746 3.322 9.152 1.00 73.19 91 CYS A CA 1
ATOM 738 C C . CYS A 1 91 ? -18.314 2.810 10.490 1.00 73.19 91 CYS A C 1
ATOM 740 O O . CYS A 1 91 ? -19.524 2.612 10.598 1.00 73.19 91 CYS A O 1
ATOM 742 N N . ARG A 1 92 ? -17.473 2.611 11.518 1.00 71.00 92 ARG A N 1
ATOM 743 C CA . ARG A 1 92 ? -17.897 1.976 12.783 1.00 71.00 92 ARG A CA 1
ATOM 744 C C . ARG A 1 92 ? -18.719 2.883 13.694 1.00 71.00 92 ARG A C 1
ATOM 746 O O . ARG A 1 92 ? -19.641 2.402 14.344 1.00 71.00 92 ARG A O 1
ATOM 753 N N . LEU A 1 93 ? -18.365 4.164 13.798 1.00 62.22 93 LEU A N 1
ATOM 754 C CA . LEU A 1 93 ? -18.904 5.041 14.848 1.00 62.22 93 LEU A CA 1
ATOM 755 C C . LEU A 1 93 ? -20.043 5.944 14.383 1.00 62.22 93 LEU A C 1
ATOM 757 O O . LEU A 1 93 ? -20.880 6.320 15.198 1.00 62.22 93 LEU A O 1
ATOM 761 N N . LEU A 1 94 ? -20.103 6.295 13.096 1.00 58.16 94 LEU A N 1
ATOM 762 C CA . LEU A 1 94 ? -21.102 7.249 12.602 1.00 58.16 94 LEU A CA 1
ATOM 763 C C . LEU A 1 94 ? -22.359 6.582 12.026 1.00 58.16 94 LEU A C 1
ATOM 765 O O . LEU A 1 94 ? -23.216 7.289 11.501 1.00 58.16 94 LEU A O 1
ATOM 769 N N . ASN A 1 95 ? -22.467 5.247 12.099 1.00 54.34 95 ASN A N 1
ATOM 770 C CA . ASN A 1 95 ? -23.550 4.444 11.508 1.00 54.34 95 ASN A CA 1
ATOM 771 C C . ASN A 1 95 ? -23.864 4.841 10.047 1.00 54.34 95 ASN A C 1
ATOM 773 O O . ASN A 1 95 ? -24.998 4.758 9.573 1.00 54.34 95 ASN A O 1
ATOM 777 N N . LYS A 1 96 ? -22.844 5.345 9.342 1.00 59.47 96 LYS A N 1
ATOM 778 C CA . LYS A 1 96 ? -22.905 5.711 7.929 1.00 59.47 96 LYS A CA 1
ATOM 779 C C . LYS A 1 96 ? -22.707 4.451 7.096 1.00 59.47 96 LYS A C 1
ATOM 781 O O . LYS A 1 96 ? -22.129 3.472 7.560 1.00 59.47 96 LYS A O 1
ATOM 786 N N . LYS A 1 97 ? -23.152 4.488 5.836 1.00 59.69 97 LYS A N 1
ATOM 787 C CA . LYS A 1 97 ? -22.922 3.405 4.872 1.00 59.69 97 LYS A CA 1
ATOM 788 C C . LYS A 1 97 ? -21.430 3.062 4.845 1.00 59.69 97 LYS A C 1
ATOM 790 O O . LYS A 1 97 ? -20.620 3.852 4.363 1.00 59.69 97 LYS A O 1
ATOM 795 N N . CYS A 1 98 ? -21.086 1.890 5.373 1.00 66.38 98 CYS A N 1
ATOM 796 C CA . CYS A 1 98 ? -19.709 1.438 5.423 1.00 66.38 98 CYS A CA 1
ATOM 797 C C . CYS A 1 98 ? -19.235 1.147 4.002 1.00 66.38 98 CYS A C 1
ATOM 799 O O . CYS A 1 98 ? -19.648 0.169 3.381 1.00 66.38 98 CYS A O 1
ATOM 801 N N . TRP A 1 99 ? -18.379 2.013 3.470 1.00 63.22 99 TRP A N 1
ATOM 802 C CA . TRP A 1 99 ? -17.833 1.855 2.125 1.00 63.22 99 TRP A CA 1
ATOM 803 C C . TRP A 1 99 ? -16.968 0.583 1.998 1.00 63.22 99 TRP A C 1
ATOM 805 O O . TRP A 1 99 ? -16.824 0.076 0.892 1.00 63.22 99 TRP A O 1
ATOM 815 N N . LEU A 1 100 ? -16.489 0.023 3.121 1.00 66.94 100 LEU A N 1
ATOM 816 C CA . LEU A 1 100 ? -15.770 -1.257 3.204 1.00 66.94 100 LEU A CA 1
ATOM 817 C C . LEU A 1 100 ? -16.666 -2.499 3.136 1.00 66.94 100 LEU A C 1
ATOM 819 O O . LEU A 1 100 ? -16.141 -3.597 2.968 1.00 66.94 100 LEU A O 1
ATOM 823 N N . ALA A 1 101 ? -17.993 -2.365 3.258 1.00 68.62 101 ALA A N 1
ATOM 824 C CA . ALA A 1 101 ? -18.893 -3.513 3.410 1.00 68.62 101 ALA A CA 1
ATOM 825 C C . ALA A 1 101 ? -18.765 -4.551 2.279 1.00 68.62 101 ALA A C 1
ATOM 827 O O . ALA A 1 101 ? -18.898 -5.742 2.551 1.00 68.62 101 ALA A O 1
ATOM 828 N N . ASN A 1 102 ? -18.424 -4.108 1.064 1.00 72.44 102 ASN A N 1
ATOM 829 C CA . ASN A 1 102 ? -18.282 -4.955 -0.126 1.00 72.44 102 ASN A CA 1
ATOM 830 C C . ASN A 1 102 ? -16.831 -5.067 -0.631 1.00 72.44 102 ASN A C 1
ATOM 832 O O . ASN A 1 102 ? -16.580 -5.652 -1.682 1.00 72.44 102 ASN A O 1
ATOM 836 N N . ILE A 1 103 ? -15.866 -4.515 0.106 1.00 76.56 103 ILE A N 1
ATOM 837 C CA . ILE A 1 103 ? -14.454 -4.534 -0.275 1.00 76.56 103 ILE A CA 1
ATOM 838 C C . ILE A 1 103 ? -13.831 -5.828 0.240 1.00 76.56 103 ILE A C 1
ATOM 840 O O . ILE A 1 103 ? -13.869 -6.089 1.438 1.00 76.56 103 ILE A O 1
ATOM 844 N N . VAL A 1 104 ? -13.250 -6.638 -0.648 1.00 84.31 104 VAL A N 1
ATOM 845 C CA . VAL A 1 104 ? -12.549 -7.881 -0.261 1.00 84.31 104 VAL A CA 1
ATOM 846 C C . VAL A 1 104 ? -11.027 -7.772 -0.375 1.00 84.31 104 VAL A C 1
ATOM 848 O O . VAL A 1 104 ? -10.315 -8.512 0.299 1.00 84.31 104 VAL A O 1
ATOM 851 N N . TRP A 1 105 ? -10.536 -6.803 -1.151 1.00 88.06 105 TRP A N 1
ATOM 852 C CA . TRP A 1 105 ? -9.122 -6.476 -1.318 1.00 88.06 105 TRP A CA 1
ATOM 853 C C . TRP A 1 105 ? -8.894 -4.987 -1.102 1.00 88.06 105 TRP A C 1
ATOM 855 O O . TRP A 1 105 ? -9.721 -4.163 -1.478 1.00 88.06 105 TRP A O 1
ATOM 865 N N . ILE A 1 106 ? -7.766 -4.651 -0.494 1.00 89.19 106 ILE A N 1
ATOM 866 C CA . ILE A 1 106 ? -7.283 -3.288 -0.309 1.00 89.19 106 ILE A CA 1
ATOM 867 C C . ILE A 1 106 ? -5.868 -3.248 -0.867 1.00 89.19 106 ILE A C 1
ATOM 869 O O . ILE A 1 106 ? -5.071 -4.155 -0.623 1.00 89.19 106 ILE A O 1
ATOM 873 N N . ALA A 1 107 ? -5.565 -2.195 -1.617 1.00 89.62 107 ALA A N 1
ATOM 874 C CA . ALA A 1 107 ? -4.240 -1.949 -2.149 1.00 89.62 107 ALA A CA 1
ATOM 875 C C . ALA A 1 107 ? -3.714 -0.601 -1.655 1.00 89.62 107 ALA A C 1
ATOM 877 O O . ALA A 1 107 ? -4.473 0.345 -1.443 1.00 89.62 107 ALA A O 1
ATOM 878 N N . LEU A 1 108 ? -2.408 -0.536 -1.439 1.00 91.44 108 LEU A N 1
ATOM 879 C CA . LEU A 1 108 ? -1.659 0.671 -1.113 1.00 91.44 108 LEU A CA 1
ATOM 880 C C . LEU A 1 108 ? -0.557 0.785 -2.150 1.00 91.44 108 LEU A C 1
ATOM 882 O O . LEU A 1 108 ? 0.230 -0.146 -2.281 1.00 91.44 108 LEU A O 1
ATOM 886 N N . ILE A 1 109 ? -0.561 1.854 -2.937 1.00 87.56 109 ILE A N 1
ATOM 887 C CA . ILE A 1 109 ? 0.230 1.946 -4.166 1.00 87.56 109 ILE A CA 1
ATOM 888 C C . ILE A 1 109 ? 0.745 3.369 -4.292 1.00 87.56 109 ILE A C 1
ATOM 890 O O . ILE A 1 109 ? -0.042 4.292 -4.102 1.00 87.56 109 ILE A O 1
ATOM 894 N N . ASP A 1 110 ? 2.028 3.518 -4.606 1.00 85.19 110 ASP A N 1
ATOM 895 C CA . ASP A 1 110 ? 2.661 4.823 -4.786 1.00 85.19 110 ASP A CA 1
ATOM 896 C C . ASP A 1 110 ? 2.287 5.451 -6.137 1.00 85.19 110 ASP A C 1
ATOM 898 O O . ASP A 1 110 ? 1.874 4.767 -7.079 1.00 85.19 110 ASP A O 1
ATOM 902 N N . ASP A 1 111 ? 2.435 6.769 -6.243 1.00 77.56 111 ASP A N 1
ATOM 903 C CA . ASP A 1 111 ? 2.016 7.553 -7.406 1.00 77.56 111 ASP A CA 1
ATOM 904 C C . ASP A 1 111 ? 2.882 7.323 -8.656 1.00 77.56 111 ASP A C 1
ATOM 906 O O . ASP A 1 111 ? 2.456 7.560 -9.783 1.00 77.56 111 ASP A O 1
ATOM 910 N N . ASP A 1 112 ? 4.079 6.783 -8.484 1.00 79.56 112 ASP A N 1
ATOM 911 C CA . ASP A 1 112 ? 5.015 6.398 -9.540 1.00 79.56 112 ASP A CA 1
ATOM 912 C C . ASP A 1 112 ? 5.020 4.883 -9.825 1.00 79.56 112 ASP A C 1
ATOM 914 O O . ASP A 1 112 ? 5.942 4.351 -10.459 1.00 79.56 112 ASP A O 1
ATOM 918 N N . THR A 1 113 ? 3.970 4.183 -9.390 1.00 84.75 113 THR A N 1
ATOM 919 C CA . THR A 1 113 ? 3.797 2.743 -9.595 1.00 84.75 113 THR A CA 1
ATOM 920 C C . THR A 1 113 ? 2.740 2.461 -10.655 1.00 84.75 113 THR A C 1
ATOM 922 O O . THR A 1 113 ? 1.553 2.735 -10.472 1.00 84.75 113 THR A O 1
ATOM 925 N N . ARG A 1 114 ? 3.145 1.838 -11.767 1.00 87.44 114 ARG A N 1
ATOM 926 C CA . ARG A 1 114 ? 2.195 1.343 -12.775 1.00 87.44 114 ARG A CA 1
ATOM 927 C C . ARG A 1 114 ? 1.522 0.083 -12.256 1.00 87.44 114 ARG A C 1
ATOM 929 O O .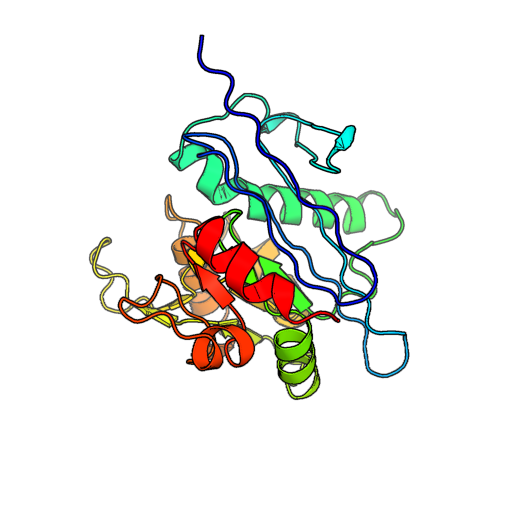 ARG A 1 114 ? 2.213 -0.830 -11.803 1.00 87.44 114 ARG A O 1
ATOM 936 N N . VAL A 1 115 ? 0.206 -0.019 -12.436 1.00 85.19 115 VAL A N 1
ATOM 937 C CA . VAL A 1 115 ? -0.561 -1.238 -12.148 1.00 85.19 115 VAL A CA 1
ATOM 938 C C . VAL A 1 115 ? -1.270 -1.730 -13.403 1.00 85.19 115 VAL A C 1
ATOM 940 O O . VAL A 1 115 ? -2.110 -1.043 -13.983 1.00 85.19 115 VAL A O 1
ATOM 943 N N . ASN A 1 116 ? -0.977 -2.967 -13.789 1.00 86.69 116 ASN A N 1
ATOM 944 C CA . ASN A 1 116 ? -1.712 -3.697 -14.811 1.00 86.69 116 ASN A CA 1
ATOM 945 C C . ASN A 1 116 ? -2.989 -4.279 -14.190 1.00 86.69 116 ASN A C 1
ATOM 947 O O . ASN A 1 116 ? -2.982 -5.387 -13.647 1.00 86.69 116 ASN A O 1
ATOM 951 N N . VAL A 1 117 ? -4.087 -3.518 -14.233 1.00 81.12 117 VAL A N 1
ATOM 952 C CA . VAL A 1 117 ? -5.345 -3.909 -13.577 1.00 81.12 117 VAL A CA 1
ATOM 953 C C . VAL A 1 117 ? -5.896 -5.231 -14.118 1.00 81.12 117 VAL A C 1
ATOM 955 O O . VAL A 1 117 ? -6.263 -6.060 -13.290 1.00 81.12 117 VAL A O 1
ATOM 958 N N . PRO A 1 118 ? -5.928 -5.517 -15.437 1.00 80.12 118 PRO A N 1
ATOM 959 C CA . PRO A 1 118 ? -6.359 -6.829 -15.923 1.00 80.12 118 PRO A CA 1
ATOM 960 C C . PRO A 1 118 ? -5.599 -7.992 -15.273 1.00 80.12 118 PRO A C 1
ATOM 962 O O . PRO A 1 118 ? -6.223 -8.934 -14.775 1.00 80.12 118 PRO A O 1
ATOM 965 N N . ARG A 1 119 ? -4.265 -7.892 -15.198 1.00 85.56 119 ARG A N 1
ATOM 966 C CA . ARG A 1 119 ? -3.422 -8.928 -14.589 1.00 85.56 119 ARG A CA 1
ATOM 967 C C . ARG A 1 119 ? -3.616 -9.021 -13.077 1.00 85.56 119 ARG A C 1
ATOM 969 O O . ARG A 1 119 ? -3.669 -10.121 -12.530 1.00 85.56 119 ARG A O 1
ATOM 976 N N . LEU A 1 120 ? -3.761 -7.879 -12.408 1.00 85.75 120 LEU A N 1
ATOM 977 C CA . LEU A 1 120 ? -4.094 -7.820 -10.987 1.00 85.75 120 LEU A CA 1
ATOM 978 C C . LEU A 1 120 ? -5.429 -8.522 -10.704 1.00 85.75 120 LEU A C 1
ATOM 980 O O . LEU A 1 120 ? -5.516 -9.347 -9.803 1.00 85.75 120 LEU A O 1
ATOM 984 N N . MET A 1 121 ? -6.468 -8.229 -11.484 1.00 82.00 121 MET A N 1
ATOM 985 C CA . MET A 1 121 ? -7.800 -8.811 -11.303 1.00 82.00 121 MET A CA 1
ATOM 986 C C . MET A 1 121 ? -7.785 -10.328 -11.492 1.00 82.00 121 MET A C 1
ATOM 988 O O . MET A 1 121 ? -8.430 -11.046 -10.731 1.00 82.00 121 MET A O 1
ATOM 992 N N . GLU A 1 122 ? -7.048 -10.825 -12.486 1.00 85.50 122 GLU A N 1
ATOM 993 C CA . GLU A 1 122 ? -6.847 -12.262 -12.690 1.00 85.50 122 GLU A CA 1
ATOM 994 C C . GLU A 1 122 ? -6.195 -12.909 -11.462 1.00 85.50 122 GLU A C 1
ATOM 996 O O . GLU A 1 122 ? -6.731 -13.874 -10.915 1.00 85.50 122 GLU A O 1
ATOM 1001 N N . LEU A 1 123 ? -5.093 -12.330 -10.975 1.00 89.06 123 LEU A N 1
ATOM 1002 C CA . LEU A 1 123 ? -4.383 -12.805 -9.789 1.00 89.06 123 LEU A CA 1
ATOM 1003 C C . LEU A 1 123 ? -5.282 -12.841 -8.543 1.00 89.06 123 LEU A C 1
ATOM 1005 O O . LEU A 1 123 ? -5.298 -13.828 -7.804 1.00 89.06 123 LEU A O 1
ATOM 1009 N N . LEU A 1 124 ? -6.039 -11.772 -8.301 1.00 86.62 124 LEU A N 1
ATOM 1010 C CA . LEU A 1 124 ? -6.853 -11.640 -7.095 1.00 86.62 124 LEU A CA 1
ATOM 1011 C C . LEU A 1 124 ? -8.082 -12.552 -7.106 1.00 86.62 124 LEU A C 1
ATOM 1013 O O . LEU A 1 124 ? -8.492 -13.015 -6.045 1.00 86.62 124 LEU A O 1
ATOM 1017 N N . ARG A 1 125 ? -8.632 -12.883 -8.281 1.00 82.88 125 ARG A N 1
ATOM 1018 C CA . ARG A 1 125 ? -9.712 -13.881 -8.402 1.00 82.88 125 ARG A CA 1
ATOM 1019 C C . ARG A 1 125 ? -9.266 -15.303 -8.090 1.00 82.88 125 ARG A C 1
ATOM 1021 O O . ARG A 1 125 ? -10.089 -16.104 -7.662 1.00 82.88 125 ARG A O 1
ATOM 1028 N N . MET A 1 126 ? -8.000 -15.626 -8.338 1.00 86.88 126 MET A N 1
ATOM 1029 C CA . MET A 1 126 ? -7.446 -16.950 -8.042 1.00 86.88 126 MET A CA 1
ATOM 1030 C C . MET A 1 126 ? -7.055 -17.105 -6.567 1.00 86.88 126 MET A C 1
ATOM 1032 O O . MET A 1 126 ? -6.728 -18.205 -6.131 1.00 86.88 126 MET A O 1
ATOM 1036 N N . SER A 1 127 ? -7.067 -16.008 -5.809 1.00 86.56 127 SER A N 1
ATOM 1037 C CA . SER A 1 127 ? -6.629 -15.964 -4.418 1.00 86.56 127 SER A CA 1
ATOM 1038 C C . SER A 1 127 ? -7.820 -16.127 -3.464 1.00 86.56 127 SER A C 1
ATOM 1040 O O . SER A 1 127 ? -8.891 -15.563 -3.689 1.00 86.56 127 SER A O 1
ATOM 1042 N N . ASP A 1 128 ? -7.634 -16.860 -2.363 1.00 89.00 128 ASP A N 1
ATOM 1043 C CA . ASP A 1 128 ? -8.651 -16.995 -1.313 1.00 89.00 128 ASP A CA 1
ATOM 1044 C C . ASP A 1 128 ? -8.725 -15.716 -0.464 1.00 89.00 128 ASP A C 1
ATOM 1046 O O . ASP A 1 128 ? -7.949 -15.513 0.471 1.00 89.00 128 ASP A O 1
ATOM 1050 N N . PHE A 1 129 ? -9.676 -14.841 -0.797 1.00 85.69 129 PHE A N 1
ATOM 1051 C CA . PHE A 1 129 ? -9.873 -13.562 -0.112 1.00 85.69 129 PHE A CA 1
ATOM 1052 C C . PHE A 1 129 ? -10.475 -13.694 1.298 1.00 85.69 129 PHE A C 1
ATOM 1054 O O . PHE A 1 129 ? -10.563 -12.695 2.016 1.00 85.69 129 PHE A O 1
ATOM 1061 N N . THR A 1 130 ? -10.921 -14.890 1.699 1.00 88.75 130 THR A N 1
ATOM 1062 C CA . THR A 1 130 ? -11.522 -15.122 3.024 1.00 88.75 130 THR A CA 1
ATOM 1063 C C . THR A 1 130 ? -10.469 -15.265 4.122 1.00 88.75 130 THR A C 1
ATOM 1065 O O . THR A 1 130 ? -10.767 -15.072 5.302 1.00 88.75 130 THR A O 1
ATOM 1068 N N . ARG A 1 131 ? -9.220 -15.557 3.744 1.00 94.75 131 ARG A N 1
ATOM 1069 C CA . ARG A 1 131 ? -8.093 -15.700 4.666 1.00 94.75 131 ARG A CA 1
ATOM 1070 C C . ARG A 1 131 ? -7.358 -14.377 4.873 1.00 94.75 131 ARG A C 1
ATOM 1072 O O . ARG A 1 131 ? -7.235 -13.604 3.926 1.00 94.75 131 ARG A O 1
ATOM 1079 N N . PRO A 1 132 ? -6.783 -14.131 6.066 1.00 96.81 132 PRO A N 1
ATOM 1080 C CA . PRO A 1 132 ? -5.855 -13.026 6.283 1.00 96.81 132 PRO A CA 1
ATOM 1081 C C . PRO A 1 132 ? -4.576 -13.197 5.457 1.00 96.81 132 PRO A C 1
ATOM 1083 O O . PRO A 1 132 ? -3.619 -13.845 5.878 1.00 96.81 132 PRO A O 1
ATOM 1086 N N . LEU A 1 133 ? -4.581 -12.594 4.274 1.00 96.12 133 LEU A N 1
ATOM 1087 C CA . LEU A 1 133 ? -3.516 -12.682 3.282 1.00 96.12 133 LEU A CA 1
ATOM 1088 C C . LEU A 1 133 ? -3.053 -11.290 2.837 1.00 96.12 133 LEU A 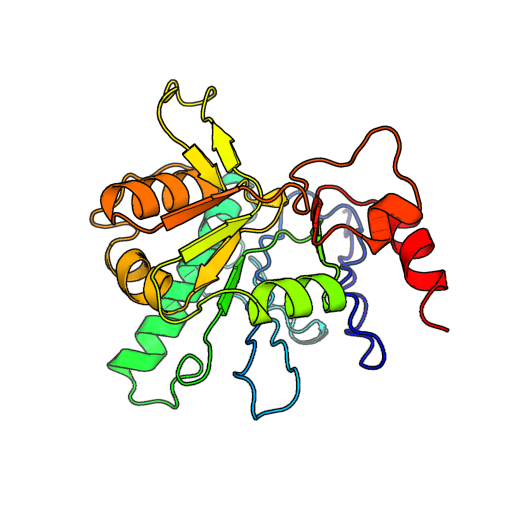C 1
ATOM 1090 O O . LEU A 1 133 ? -3.884 -10.411 2.583 1.00 96.12 133 LEU A O 1
ATOM 1094 N N . ALA A 1 134 ? -1.736 -11.128 2.703 1.00 96.25 134 ALA A N 1
ATOM 1095 C CA . ALA A 1 134 ? -1.064 -9.999 2.071 1.00 96.25 134 ALA A CA 1
ATOM 1096 C C . ALA A 1 134 ? -0.124 -10.484 0.952 1.00 96.25 134 ALA A C 1
ATOM 1098 O O . ALA A 1 134 ? 0.686 -11.391 1.153 1.00 96.25 134 ALA A O 1
ATOM 1099 N N . ILE A 1 135 ? -0.200 -9.871 -0.228 1.00 95.88 135 ILE A N 1
ATOM 1100 C CA . ILE A 1 135 ? 0.558 -10.255 -1.422 1.00 95.88 135 ILE A CA 1
ATOM 1101 C C . ILE A 1 135 ? 1.321 -9.063 -2.008 1.00 95.88 135 ILE A C 1
ATOM 1103 O O . ILE A 1 135 ? 0.907 -7.910 -1.870 1.00 95.88 135 ILE A O 1
ATOM 1107 N N . GLY A 1 136 ? 2.435 -9.353 -2.678 1.00 95.75 136 GLY A N 1
ATOM 1108 C CA . GLY A 1 136 ? 3.247 -8.360 -3.382 1.00 95.75 136 GLY A CA 1
ATOM 1109 C C . GLY A 1 136 ? 4.718 -8.767 -3.443 1.00 95.75 136 GLY A C 1
ATOM 1110 O O . GLY A 1 136 ? 5.049 -9.950 -3.341 1.00 95.75 136 GLY A O 1
ATOM 1111 N N . HIS A 1 137 ? 5.610 -7.790 -3.586 1.00 96.62 137 HIS A N 1
ATOM 1112 C CA . HIS A 1 137 ? 7.052 -8.031 -3.606 1.00 96.62 137 HIS A CA 1
ATOM 1113 C C . HIS A 1 137 ? 7.625 -8.008 -2.185 1.00 96.62 137 HIS A C 1
ATOM 1115 O O . HIS A 1 137 ? 7.677 -6.951 -1.563 1.00 96.62 137 HIS A O 1
ATOM 1121 N N . LEU A 1 138 ? 8.050 -9.159 -1.657 1.00 94.88 138 LEU A N 1
ATOM 1122 C CA . LEU A 1 138 ? 8.715 -9.218 -0.348 1.00 94.88 138 LEU A CA 1
ATOM 1123 C C . LEU A 1 138 ? 10.176 -8.754 -0.417 1.00 94.88 138 LEU A C 1
ATOM 1125 O O . LEU A 1 138 ? 10.932 -9.231 -1.260 1.00 94.88 138 LEU A O 1
ATOM 1129 N N . LEU A 1 139 ? 10.548 -7.887 0.519 1.00 91.25 139 LEU A N 1
ATOM 1130 C CA . LEU A 1 139 ? 11.888 -7.378 0.796 1.00 91.25 139 LEU A CA 1
ATOM 1131 C C . LEU A 1 139 ? 12.297 -7.737 2.234 1.00 91.25 139 LEU A C 1
ATOM 1133 O O . LEU A 1 139 ? 11.449 -8.052 3.074 1.00 91.25 139 LEU A O 1
ATOM 1137 N N . THR A 1 140 ? 13.597 -7.660 2.515 1.00 87.25 140 THR A N 1
ATOM 1138 C CA . THR A 1 140 ? 14.185 -7.812 3.856 1.00 87.25 140 THR A CA 1
ATOM 1139 C C . THR A 1 140 ? 14.780 -6.487 4.323 1.00 87.25 140 THR A C 1
ATOM 1141 O O . THR A 1 140 ? 15.413 -5.784 3.529 1.00 87.25 140 THR A O 1
ATOM 1144 N N . ASP A 1 141 ? 14.587 -6.125 5.591 1.00 70.75 141 ASP A N 1
ATOM 1145 C CA . ASP A 1 141 ? 15.027 -4.826 6.117 1.00 70.75 141 ASP A CA 1
ATOM 1146 C C . ASP A 1 141 ? 16.471 -4.843 6.635 1.00 70.75 141 ASP A C 1
ATOM 1148 O O . ASP A 1 141 ? 16.740 -4.930 7.832 1.00 70.75 141 ASP A O 1
ATOM 1152 N N . VAL A 1 142 ? 17.416 -4.687 5.708 1.00 60.66 142 VAL A N 1
ATOM 1153 C CA . VAL A 1 142 ? 18.837 -4.516 6.051 1.00 60.66 142 VAL A CA 1
ATOM 1154 C C . VAL A 1 142 ? 19.119 -3.100 6.590 1.00 60.66 142 VAL A C 1
ATOM 1156 O O . VAL A 1 142 ? 20.133 -2.871 7.242 1.00 60.66 142 VAL A O 1
ATOM 1159 N N . GLN A 1 143 ? 18.245 -2.115 6.331 1.00 57.41 143 GLN A N 1
ATOM 1160 C CA . GLN A 1 143 ? 18.515 -0.705 6.649 1.00 57.41 143 GLN A CA 1
ATOM 1161 C C . GLN A 1 143 ? 18.213 -0.344 8.108 1.00 57.41 143 GLN A C 1
ATOM 1163 O O . GLN A 1 143 ? 18.881 0.532 8.660 1.00 57.41 143 GLN A O 1
ATOM 1168 N N . GLU A 1 144 ? 17.246 -1.005 8.750 1.00 59.31 144 GLU A N 1
ATOM 1169 C CA . GLU A 1 144 ? 16.965 -0.834 10.185 1.00 59.31 144 GLU A CA 1
ATOM 1170 C C . GLU A 1 144 ? 17.703 -1.847 11.083 1.00 59.31 144 GLU A C 1
ATOM 1172 O O . GLU A 1 144 ? 17.372 -1.957 12.265 1.00 59.31 144 GLU A O 1
ATOM 1177 N N . ASN A 1 145 ? 18.705 -2.574 10.562 1.00 61.16 145 ASN A N 1
ATOM 1178 C CA . ASN A 1 145 ? 19.364 -3.700 11.248 1.00 61.16 145 ASN A CA 1
ATOM 1179 C C . ASN A 1 145 ? 18.355 -4.747 11.759 1.00 61.16 145 ASN A C 1
ATOM 1181 O O . ASN A 1 145 ? 18.507 -5.297 12.854 1.00 61.16 145 ASN A O 1
ATOM 1185 N N . ARG A 1 146 ? 17.293 -4.992 10.985 1.00 65.25 146 ARG A N 1
ATOM 1186 C CA . ARG A 1 146 ? 16.294 -6.030 11.252 1.00 65.25 146 ARG A CA 1
ATOM 1187 C C . ARG A 1 146 ? 16.341 -7.058 10.142 1.00 65.25 146 ARG A C 1
ATOM 1189 O O . ARG A 1 146 ? 15.405 -7.199 9.357 1.00 65.25 146 ARG A O 1
ATOM 1196 N N . ASP A 1 147 ? 17.449 -7.789 10.116 1.00 65.38 147 ASP A N 1
ATOM 1197 C CA . ASP A 1 147 ? 17.732 -8.821 9.116 1.00 65.38 147 ASP A CA 1
ATOM 1198 C C . ASP A 1 147 ? 16.656 -9.928 9.077 1.00 65.38 147 ASP A C 1
ATOM 1200 O O . ASP A 1 147 ? 16.571 -10.686 8.111 1.00 65.38 147 ASP A O 1
ATOM 1204 N N . ASP A 1 148 ? 15.805 -10.014 10.104 1.00 76.19 148 ASP A N 1
ATOM 1205 C CA . ASP A 1 148 ? 14.689 -10.948 10.229 1.00 76.19 148 ASP A CA 1
ATOM 1206 C C . ASP A 1 148 ? 13.329 -10.383 9.773 1.00 76.19 148 ASP A C 1
ATOM 1208 O O . ASP A 1 148 ? 12.363 -11.142 9.617 1.00 76.19 148 ASP A O 1
ATOM 1212 N N . LEU A 1 149 ? 13.216 -9.071 9.534 1.00 88.19 149 LEU A N 1
ATOM 1213 C CA . LEU A 1 149 ? 11.956 -8.465 9.124 1.00 88.19 149 LEU A CA 1
ATOM 1214 C C . LEU A 1 149 ? 11.749 -8.574 7.613 1.00 88.19 149 LEU A C 1
ATOM 1216 O O . LEU A 1 149 ? 12.424 -7.935 6.807 1.00 88.19 149 LEU A O 1
ATOM 1220 N N . ILE A 1 150 ? 10.710 -9.323 7.252 1.00 91.25 150 ILE A N 1
ATOM 1221 C CA . ILE A 1 150 ? 10.191 -9.419 5.889 1.00 91.25 150 ILE A CA 1
ATOM 1222 C C . ILE A 1 150 ? 8.986 -8.480 5.732 1.00 91.25 150 ILE A C 1
ATOM 1224 O O . ILE A 1 150 ? 8.053 -8.503 6.541 1.00 91.25 150 ILE A O 1
ATOM 1228 N N . TYR A 1 151 ? 8.956 -7.678 4.675 1.00 94.12 151 TYR A N 1
ATOM 1229 C CA . TYR A 1 151 ? 7.856 -6.748 4.403 1.00 94.12 151 TYR A CA 1
ATOM 1230 C C . TYR A 1 151 ? 7.587 -6.632 2.904 1.00 94.12 151 TYR A C 1
ATOM 1232 O O . TYR A 1 151 ? 8.434 -6.972 2.086 1.00 94.12 151 TYR A O 1
ATOM 1240 N N . HIS A 1 152 ? 6.390 -6.190 2.530 1.00 95.31 152 HIS A N 1
ATOM 1241 C CA . HIS A 1 152 ? 6.051 -5.912 1.136 1.00 95.31 152 HIS A CA 1
ATOM 1242 C C . HIS A 1 152 ? 6.599 -4.542 0.753 1.00 95.31 152 HIS A C 1
ATOM 1244 O O . HIS A 1 152 ? 6.231 -3.576 1.402 1.00 95.31 152 HIS A O 1
ATOM 1250 N N . GLY A 1 153 ? 7.446 -4.435 -0.270 1.00 93.12 153 GLY A N 1
ATOM 1251 C CA . GLY A 1 153 ? 8.006 -3.144 -0.676 1.00 93.12 153 GLY A CA 1
ATOM 1252 C C . GLY A 1 153 ? 6.920 -2.183 -1.157 1.00 93.12 153 GLY A C 1
ATOM 1253 O O . GLY A 1 153 ? 6.228 -2.499 -2.130 1.00 93.12 153 GLY A O 1
ATOM 1254 N N . GLY A 1 154 ? 6.798 -1.018 -0.508 1.00 89.94 154 GLY A N 1
ATOM 1255 C CA . GLY A 1 154 ? 5.724 -0.045 -0.758 1.00 89.94 154 GLY A CA 1
ATOM 1256 C C . GLY A 1 154 ? 5.579 0.334 -2.232 1.00 89.94 154 GLY A C 1
ATOM 1257 O O . GLY A 1 154 ? 4.483 0.251 -2.786 1.00 89.94 154 GLY A O 1
ATOM 1258 N N . GLY A 1 155 ? 6.709 0.579 -2.897 1.00 89.25 155 GLY A N 1
ATOM 1259 C CA . GLY A 1 155 ? 6.752 0.948 -4.310 1.00 89.25 155 GLY A CA 1
ATOM 1260 C C . GLY A 1 155 ? 6.269 -0.127 -5.288 1.00 89.25 155 GLY A C 1
ATOM 1261 O O . GLY A 1 155 ? 5.845 0.183 -6.391 1.00 89.25 155 GLY A O 1
ATOM 1262 N N . ALA A 1 156 ? 6.258 -1.412 -4.921 1.00 92.25 156 ALA A N 1
ATOM 1263 C CA . ALA A 1 156 ? 5.625 -2.425 -5.777 1.00 92.25 156 ALA A CA 1
ATOM 1264 C C . ALA A 1 156 ? 4.095 -2.456 -5.620 1.00 92.25 156 ALA A C 1
ATOM 1266 O O . ALA A 1 156 ? 3.410 -3.197 -6.327 1.00 92.25 156 ALA A O 1
ATOM 1267 N N . GLY A 1 157 ? 3.555 -1.702 -4.670 1.00 91.62 157 GLY A N 1
ATOM 1268 C CA . GLY A 1 157 ? 2.204 -1.851 -4.172 1.00 91.62 157 GLY A CA 1
ATOM 1269 C C . GLY A 1 157 ? 2.082 -2.987 -3.152 1.00 91.62 157 GLY A C 1
ATOM 1270 O O . GLY A 1 157 ? 2.600 -4.094 -3.329 1.00 91.62 157 GLY A O 1
ATOM 1271 N N . MET A 1 158 ? 1.347 -2.714 -2.079 1.00 93.50 158 MET A N 1
ATOM 1272 C CA . MET A 1 158 ? 1.028 -3.659 -1.011 1.00 93.50 158 MET A CA 1
ATOM 1273 C C . MET A 1 158 ? -0.457 -3.997 -1.070 1.00 93.50 158 MET A C 1
ATOM 1275 O O . MET A 1 158 ? -1.305 -3.116 -0.921 1.00 93.50 158 MET A O 1
ATOM 1279 N N . PHE A 1 159 ? -0.780 -5.272 -1.268 1.00 93.44 159 PHE A N 1
ATOM 1280 C CA . PHE A 1 159 ? -2.153 -5.737 -1.441 1.00 93.44 159 PHE A CA 1
ATOM 1281 C C . PHE A 1 159 ? -2.512 -6.670 -0.302 1.00 93.44 159 PHE A C 1
ATOM 1283 O O . PHE A 1 159 ? -1.757 -7.584 0.016 1.00 93.44 159 PHE A O 1
ATOM 1290 N N . PHE A 1 160 ? -3.667 -6.477 0.312 1.00 92.25 160 PHE A N 1
ATOM 1291 C CA . PHE A 1 160 ? -4.119 -7.347 1.384 1.00 92.25 160 PHE A CA 1
ATOM 1292 C C . PHE A 1 160 ? -5.629 -7.504 1.372 1.00 92.25 160 PHE A C 1
ATOM 1294 O O . PHE A 1 160 ? -6.389 -6.620 0.980 1.00 92.25 160 PHE A O 1
ATOM 1301 N N . THR A 1 161 ? -6.055 -8.678 1.800 1.00 92.50 161 THR A N 1
ATOM 1302 C CA . THR A 1 161 ? -7.464 -9.017 1.972 1.00 92.50 161 THR A CA 1
ATOM 1303 C C . THR A 1 161 ? -8.107 -8.151 3.049 1.00 92.50 161 THR A C 1
ATOM 1305 O O . THR A 1 161 ? -7.452 -7.687 3.990 1.00 92.50 161 THR A O 1
ATOM 1308 N N . ARG A 1 162 ? -9.428 -7.993 2.977 1.00 88.12 162 ARG A N 1
ATOM 1309 C CA . ARG A 1 162 ? -10.193 -7.385 4.071 1.00 88.12 162 ARG A CA 1
ATOM 1310 C C . ARG A 1 162 ? -10.001 -8.138 5.392 1.00 88.12 162 ARG A C 1
ATOM 1312 O O . ARG A 1 162 ? -9.875 -7.498 6.431 1.00 88.12 162 ARG A O 1
ATOM 1319 N N . ALA A 1 163 ? -9.900 -9.467 5.352 1.00 91.75 163 ALA A N 1
ATOM 1320 C CA . ALA A 1 163 ? -9.626 -10.279 6.536 1.00 91.75 163 ALA A CA 1
ATOM 1321 C C . ALA A 1 163 ? -8.297 -9.887 7.216 1.00 91.75 163 ALA A C 1
ATOM 1323 O O . ALA A 1 163 ? -8.235 -9.762 8.437 1.00 91.75 163 ALA A O 1
ATOM 1324 N N . ALA A 1 164 ? -7.240 -9.617 6.440 1.00 95.00 164 ALA A N 1
ATOM 1325 C CA . ALA A 1 164 ? -5.983 -9.095 6.978 1.00 95.00 164 ALA A CA 1
ATOM 1326 C C . ALA A 1 164 ? -6.141 -7.677 7.549 1.00 95.00 164 ALA A C 1
ATOM 1328 O O . ALA A 1 164 ? -5.639 -7.379 8.635 1.00 95.00 164 ALA A O 1
ATOM 1329 N N . PHE A 1 165 ? -6.865 -6.806 6.847 1.00 90.25 165 PHE A N 1
ATOM 1330 C CA . PHE A 1 165 ? -7.110 -5.430 7.278 1.00 90.25 165 PHE A CA 1
ATOM 1331 C C . PHE A 1 165 ? -7.827 -5.337 8.629 1.00 90.25 165 PHE A C 1
ATOM 1333 O O . PHE A 1 165 ? -7.395 -4.575 9.497 1.00 90.25 165 PHE A O 1
ATOM 1340 N N . GLU A 1 166 ? -8.882 -6.129 8.829 1.00 90.56 166 GLU A N 1
ATOM 1341 C CA . GLU A 1 166 ? -9.670 -6.140 10.067 1.00 90.56 166 GLU A CA 1
ATOM 1342 C C . GLU A 1 166 ? -8.834 -6.557 11.290 1.00 90.56 166 GLU A C 1
ATOM 1344 O O . GLU A 1 166 ? -9.093 -6.094 12.403 1.00 90.56 166 GLU A O 1
ATOM 1349 N N . ILE A 1 167 ? -7.783 -7.360 11.082 1.00 94.88 167 ILE A N 1
ATOM 1350 C CA . ILE A 1 167 ? -6.825 -7.759 12.122 1.00 94.88 167 ILE A CA 1
ATOM 1351 C C . ILE A 1 167 ? -5.779 -6.665 12.375 1.00 94.88 167 ILE A C 1
ATOM 1353 O O . ILE A 1 167 ? -5.441 -6.375 13.526 1.00 94.88 167 ILE A O 1
ATOM 1357 N N . VAL A 1 168 ? -5.229 -6.087 11.306 1.00 95.44 168 VAL A N 1
ATOM 1358 C CA . VAL A 1 168 ? -4.040 -5.222 11.349 1.00 95.44 168 VAL A CA 1
ATOM 1359 C C . VAL A 1 168 ? -4.385 -3.785 11.727 1.00 95.44 168 VAL A C 1
ATOM 1361 O O . VAL A 1 168 ? -3.723 -3.194 12.586 1.00 95.44 168 VAL A O 1
ATOM 1364 N N . LEU A 1 169 ? -5.416 -3.197 11.115 1.00 91.81 169 LEU A N 1
ATOM 1365 C CA . LEU A 1 169 ? -5.690 -1.764 11.245 1.00 91.81 169 LEU A CA 1
ATOM 1366 C C . LEU A 1 169 ? -5.937 -1.308 12.700 1.00 91.81 169 LEU A C 1
ATOM 1368 O O . LEU A 1 169 ? -5.389 -0.266 13.085 1.00 91.81 169 LEU A O 1
ATOM 1372 N N . PRO A 1 170 ? -6.689 -2.048 13.545 1.00 92.12 170 PRO A N 1
ATOM 1373 C CA . PRO A 1 170 ? -6.888 -1.663 14.946 1.00 92.12 170 PRO A CA 1
ATOM 1374 C C . PRO A 1 170 ? -5.590 -1.660 15.771 1.00 92.12 170 PRO A C 1
ATOM 1376 O O . PRO A 1 170 ? -5.454 -0.884 16.721 1.00 92.12 170 PRO A O 1
ATOM 1379 N N . LYS A 1 171 ? -4.626 -2.512 15.398 1.00 95.00 171 LYS A N 1
ATOM 1380 C CA . LYS A 1 171 ? -3.339 -2.686 16.091 1.00 95.00 171 LYS A CA 1
ATOM 1381 C C . LYS A 1 171 ? -2.282 -1.684 15.642 1.00 95.00 171 LYS A C 1
ATOM 1383 O O . LYS A 1 171 ? -1.386 -1.346 16.421 1.00 95.00 171 LYS A O 1
ATOM 1388 N N . LEU A 1 172 ? -2.385 -1.195 14.407 1.00 93.12 172 LEU A N 1
ATOM 1389 C CA . LEU A 1 172 ? -1.470 -0.210 13.839 1.00 93.12 172 LEU A CA 1
ATOM 1390 C C . LEU A 1 172 ? -1.327 1.006 14.779 1.00 93.12 172 LEU A C 1
ATOM 1392 O O . LEU A 1 172 ? -2.325 1.487 15.314 1.00 93.12 172 LEU A O 1
ATOM 1396 N N . TYR A 1 173 ? -0.110 1.511 14.992 1.00 91.31 173 TYR A N 1
ATOM 1397 C CA . TYR A 1 173 ? 0.236 2.623 15.911 1.00 91.31 173 TYR A CA 1
ATOM 1398 C C . TYR A 1 173 ? -0.018 2.419 17.410 1.00 91.31 173 TYR A C 1
ATOM 1400 O O . TYR A 1 173 ? 0.332 3.299 18.188 1.00 91.31 173 TYR A O 1
ATOM 1408 N N . ASN A 1 174 ? -0.612 1.299 17.820 1.00 91.19 174 ASN A N 1
ATOM 1409 C CA . ASN A 1 174 ? -0.899 1.019 19.227 1.00 91.19 174 ASN A CA 1
ATOM 1410 C C . ASN A 1 174 ? -0.090 -0.183 19.725 1.00 91.19 174 ASN A C 1
ATOM 1412 O O . ASN A 1 174 ? 0.603 -0.096 20.729 1.00 91.19 174 ASN A O 1
ATOM 1416 N N . GLN A 1 175 ? -0.199 -1.308 19.017 1.00 94.38 175 GLN A N 1
ATOM 1417 C CA . GLN A 1 175 ? 0.401 -2.594 19.390 1.00 94.38 175 GLN A CA 1
ATOM 1418 C C . GLN A 1 175 ? 1.504 -3.015 18.415 1.00 94.38 175 GLN A C 1
ATOM 1420 O O . GLN A 1 175 ? 2.395 -3.776 18.776 1.00 94.38 175 GLN A O 1
ATOM 1425 N N . CYS A 1 176 ? 1.443 -2.534 17.173 1.00 94.19 176 CYS A N 1
ATOM 1426 C CA . CYS A 1 176 ? 2.433 -2.856 16.155 1.00 94.19 176 CYS A CA 1
ATOM 1427 C C . CYS A 1 176 ? 3.690 -1.983 16.277 1.00 94.19 176 CYS A C 1
ATOM 1429 O O . CYS A 1 176 ? 3.551 -0.778 16.514 1.00 94.19 176 CYS A O 1
ATOM 1431 N N . PRO A 1 177 ? 4.894 -2.548 16.049 1.00 92.38 177 PRO A N 1
ATOM 1432 C CA . PRO A 1 177 ? 6.119 -1.766 15.954 1.00 92.38 177 PRO A CA 1
ATOM 1433 C C . PRO A 1 177 ? 5.988 -0.662 14.905 1.00 92.38 177 PRO A C 1
ATOM 1435 O O . PRO A 1 177 ? 5.509 -0.897 13.796 1.00 92.38 177 PRO A O 1
ATOM 1438 N N . PHE A 1 178 ? 6.418 0.542 15.266 1.00 92.50 178 PHE A N 1
ATOM 1439 C CA . PHE A 1 178 ? 6.402 1.698 14.381 1.00 92.50 178 PHE A CA 1
ATOM 1440 C C . PHE A 1 178 ? 7.765 1.875 13.710 1.00 92.50 178 PHE A C 1
ATOM 1442 O O . PHE A 1 178 ? 8.792 1.853 14.384 1.00 92.50 178 PHE A O 1
ATOM 1449 N N . SER A 1 179 ? 7.752 2.118 12.403 1.00 92.25 179 SER A N 1
ATOM 1450 C CA . SER A 1 179 ? 8.878 2.660 11.644 1.00 92.25 179 SER A CA 1
ATOM 1451 C C . SER A 1 179 ? 8.455 3.976 10.988 1.00 92.25 179 SER A C 1
ATOM 1453 O O . SER A 1 179 ? 7.272 4.244 10.765 1.00 92.25 179 SER A O 1
ATOM 1455 N N . LYS A 1 180 ? 9.431 4.816 10.639 1.00 89.94 180 LYS A N 1
ATOM 1456 C CA . LYS A 1 180 ? 9.185 5.994 9.798 1.00 89.94 180 LYS A CA 1
ATOM 1457 C C . LYS A 1 180 ? 8.679 5.620 8.399 1.00 89.94 180 LYS A C 1
ATOM 1459 O O . LYS A 1 180 ? 8.011 6.452 7.795 1.00 89.94 180 LYS A O 1
ATOM 1464 N N . TYR A 1 181 ? 8.937 4.398 7.931 1.00 90.88 181 TYR A N 1
ATOM 1465 C CA . TYR A 1 181 ? 8.456 3.867 6.656 1.00 90.88 181 TYR A CA 1
ATOM 1466 C C . TYR A 1 181 ? 7.153 3.077 6.847 1.00 90.88 181 TYR A C 1
ATOM 1468 O O . TYR A 1 181 ? 6.959 2.377 7.852 1.00 90.88 181 TYR A O 1
ATOM 1476 N N . ASN A 1 182 ? 6.208 3.245 5.925 1.00 92.06 182 ASN A N 1
ATOM 1477 C CA . ASN A 1 182 ? 4.874 2.652 6.034 1.00 92.06 182 ASN A CA 1
ATOM 1478 C C . ASN A 1 182 ? 4.879 1.142 5.801 1.00 92.06 182 ASN A C 1
ATOM 1480 O O . ASN A 1 182 ? 4.272 0.400 6.570 1.00 92.06 182 ASN A O 1
ATOM 1484 N N . ASP A 1 183 ? 5.585 0.699 4.777 1.00 93.50 183 ASP A N 1
ATOM 1485 C CA . ASP A 1 183 ? 5.754 -0.690 4.391 1.00 93.50 183 ASP A CA 1
ATOM 1486 C C . ASP A 1 183 ? 6.449 -1.519 5.476 1.00 93.50 183 ASP A C 1
ATOM 1488 O O . ASP A 1 183 ? 5.950 -2.582 5.848 1.00 93.50 183 ASP A O 1
ATOM 1492 N N . VAL A 1 184 ? 7.501 -0.984 6.096 1.00 93.62 184 VAL A N 1
ATOM 1493 C CA . VAL A 1 184 ? 8.167 -1.594 7.258 1.00 93.62 184 VAL A CA 1
ATOM 1494 C C . VAL A 1 184 ? 7.220 -1.669 8.463 1.00 93.62 184 VAL A C 1
ATOM 1496 O O . VAL A 1 184 ? 7.121 -2.708 9.124 1.00 93.62 184 VAL A O 1
ATOM 1499 N N . THR A 1 185 ? 6.462 -0.599 8.739 1.00 94.12 185 THR A N 1
ATOM 1500 C CA . THR A 1 185 ? 5.453 -0.596 9.818 1.00 94.12 185 THR A CA 1
ATOM 1501 C C . THR A 1 185 ? 4.380 -1.658 9.580 1.00 94.12 185 THR A C 1
ATOM 1503 O O . THR A 1 185 ? 4.016 -2.397 10.500 1.00 94.12 185 THR A O 1
ATOM 1506 N N . LEU A 1 186 ? 3.876 -1.765 8.349 1.00 95.12 186 LEU A N 1
ATOM 1507 C CA . LEU A 1 186 ? 2.882 -2.766 7.978 1.00 95.12 186 LEU A CA 1
ATOM 1508 C C . LEU A 1 186 ? 3.459 -4.176 8.047 1.00 95.12 186 LEU A C 1
ATOM 1510 O O . LEU A 1 186 ? 2.825 -5.041 8.640 1.00 95.12 186 LEU A O 1
ATOM 1514 N N . GLY A 1 187 ? 4.661 -4.408 7.521 1.00 94.75 187 GLY A N 1
ATOM 1515 C CA . GLY A 1 187 ? 5.342 -5.702 7.563 1.00 94.75 187 GLY A CA 1
ATOM 1516 C C . GLY A 1 187 ? 5.542 -6.212 8.989 1.00 94.75 187 GLY A C 1
ATOM 1517 O O . GLY A 1 187 ? 5.229 -7.369 9.292 1.00 94.75 187 GLY A O 1
ATOM 1518 N N . ALA A 1 188 ? 5.965 -5.335 9.902 1.00 93.69 188 ALA A N 1
ATOM 1519 C CA . ALA A 1 188 ? 6.067 -5.671 11.320 1.00 93.69 188 ALA A CA 1
ATOM 1520 C C . ALA A 1 188 ? 4.689 -5.998 11.921 1.00 93.69 188 ALA A C 1
ATOM 1522 O O . ALA A 1 188 ? 4.537 -6.982 12.646 1.00 93.69 188 ALA A O 1
ATOM 1523 N N . CYS A 1 189 ? 3.663 -5.217 11.576 1.00 96.25 189 CYS A N 1
ATOM 1524 C CA . CYS A 1 189 ? 2.299 -5.418 12.060 1.00 96.25 189 CYS A CA 1
ATOM 1525 C C . CYS A 1 189 ? 1.671 -6.730 11.556 1.00 96.25 189 CYS A C 1
ATOM 1527 O O . CYS A 1 189 ? 1.008 -7.434 12.322 1.00 96.25 189 CYS A O 1
ATOM 1529 N N . LEU A 1 190 ? 1.918 -7.088 10.292 1.00 96.12 190 LEU A N 1
ATOM 1530 C CA . LEU A 1 190 ? 1.523 -8.359 9.680 1.00 96.12 190 LEU A CA 1
ATOM 1531 C C . LEU A 1 190 ? 2.213 -9.536 10.376 1.00 96.12 190 LEU A C 1
ATOM 1533 O O . LEU A 1 190 ? 1.549 -10.519 10.701 1.00 96.12 190 LEU A O 1
ATOM 1537 N N . THR A 1 191 ? 3.511 -9.399 10.670 1.00 94.06 191 THR A N 1
ATOM 1538 C CA . THR A 1 191 ? 4.306 -10.418 11.374 1.00 94.06 191 THR A CA 1
ATOM 1539 C C . THR A 1 191 ? 3.718 -10.729 12.748 1.00 94.06 191 THR A C 1
ATOM 1541 O O . THR A 1 191 ? 3.383 -11.880 13.021 1.00 94.06 191 THR A O 1
ATOM 1544 N N . ILE A 1 192 ? 3.508 -9.713 13.594 1.00 94.50 192 ILE A N 1
ATOM 1545 C CA . ILE A 1 192 ? 2.958 -9.933 14.945 1.00 94.50 192 ILE A CA 1
ATOM 1546 C C . ILE A 1 192 ? 1.485 -10.358 14.938 1.00 94.50 192 ILE A C 1
ATOM 1548 O O . ILE A 1 192 ? 0.960 -10.845 15.935 1.00 94.50 192 ILE A O 1
ATOM 1552 N N . SER A 1 193 ? 0.788 -10.123 13.827 1.00 96.38 193 SER A N 1
ATOM 1553 C CA . SER A 1 193 ? -0.613 -10.498 13.655 1.00 96.38 193 SER A CA 1
ATOM 1554 C C . SER A 1 193 ? -0.789 -11.867 13.010 1.00 96.38 193 SER A C 1
ATOM 1556 O O . SER A 1 193 ? -1.931 -12.262 12.795 1.00 96.38 193 SER A O 1
ATOM 1558 N N . HIS A 1 194 ? 0.309 -12.569 12.709 1.00 95.81 194 HIS A N 1
ATOM 1559 C CA . HIS A 1 194 ? 0.308 -13.862 12.024 1.00 95.81 194 HIS A CA 1
ATOM 1560 C C . HIS A 1 194 ? -0.497 -13.846 10.714 1.00 95.81 194 HIS A C 1
ATOM 1562 O O . HIS A 1 194 ? -1.142 -14.830 10.357 1.00 95.81 194 HIS A O 1
ATOM 1568 N N . VAL A 1 195 ? -0.468 -12.716 9.999 1.00 97.00 195 VAL A N 1
ATOM 1569 C CA . VAL A 1 195 ? -1.073 -12.607 8.668 1.00 97.00 195 VAL A CA 1
ATOM 1570 C C . VAL A 1 195 ? -0.138 -13.260 7.658 1.00 97.00 195 VAL A C 1
ATOM 1572 O O . VAL A 1 195 ? 1.074 -13.024 7.673 1.00 97.00 195 VAL A O 1
ATOM 1575 N N . GLU A 1 196 ? -0.697 -14.081 6.775 1.00 96.31 196 GLU A N 1
ATOM 1576 C CA . GLU A 1 196 ? 0.070 -14.749 5.732 1.00 96.31 196 GLU A CA 1
ATOM 1577 C C . GLU A 1 196 ? 0.599 -13.729 4.721 1.00 96.31 196 GLU A C 1
ATOM 1579 O O . GLU A 1 196 ? -0.112 -12.816 4.298 1.00 96.31 196 GLU A O 1
ATOM 1584 N N . ARG A 1 197 ? 1.865 -13.885 4.328 1.00 95.62 197 ARG A N 1
ATOM 1585 C CA . ARG A 1 197 ? 2.546 -12.992 3.390 1.00 95.62 197 ARG A CA 1
ATOM 1586 C C . ARG A 1 197 ? 3.080 -13.812 2.231 1.00 95.62 197 ARG A C 1
ATOM 1588 O O . ARG A 1 197 ? 3.852 -14.741 2.449 1.00 95.62 197 ARG A O 1
ATOM 1595 N N . VAL A 1 198 ? 2.702 -13.442 1.014 1.00 95.62 198 VAL A N 1
ATOM 1596 C CA . VAL A 1 198 ? 3.108 -14.152 -0.202 1.00 95.62 198 VAL A CA 1
ATOM 1597 C C . VAL A 1 198 ? 3.932 -13.226 -1.086 1.00 95.62 198 VAL A C 1
ATOM 1599 O O . VAL A 1 198 ? 3.482 -12.138 -1.453 1.00 95.62 198 VAL A O 1
ATOM 1602 N N . HIS A 1 199 ? 5.142 -13.678 -1.419 1.00 96.19 199 HIS A N 1
ATOM 1603 C CA . HIS A 1 199 ? 5.985 -13.055 -2.434 1.00 96.19 199 HIS A CA 1
ATOM 1604 C C . HIS A 1 199 ? 5.503 -13.464 -3.825 1.00 96.19 199 HIS A C 1
ATOM 1606 O O . HIS A 1 199 ? 5.334 -14.653 -4.096 1.00 96.19 199 HIS A O 1
ATOM 1612 N N . LEU A 1 200 ? 5.341 -12.494 -4.721 1.00 95.69 200 LEU A N 1
ATOM 1613 C CA . LEU A 1 200 ? 4.981 -12.723 -6.115 1.00 95.69 200 LEU A CA 1
ATOM 1614 C C . LEU A 1 200 ? 5.926 -11.940 -7.032 1.00 95.69 200 LEU A C 1
ATOM 1616 O O . LEU A 1 200 ? 5.998 -10.715 -6.964 1.00 95.69 200 LEU A O 1
ATOM 1620 N N . SER A 1 201 ? 6.604 -12.644 -7.942 1.00 94.25 201 SER A N 1
ATOM 1621 C CA . SER A 1 201 ? 7.581 -12.055 -8.875 1.00 94.25 201 SER A CA 1
ATOM 1622 C C . SER A 1 201 ? 6.962 -11.114 -9.914 1.00 94.25 201 SER A C 1
ATOM 1624 O O . SER A 1 201 ? 7.675 -10.375 -10.585 1.00 94.25 201 SER A O 1
ATOM 1626 N N . SER A 1 202 ? 5.633 -11.115 -10.043 1.00 95.31 202 SER A N 1
ATOM 1627 C CA . SER A 1 202 ? 4.888 -10.183 -10.890 1.00 95.31 202 SER A CA 1
ATOM 1628 C C . SER A 1 202 ? 4.769 -8.776 -10.296 1.00 95.31 202 SER A C 1
ATOM 1630 O O . SER A 1 202 ? 4.197 -7.908 -10.946 1.00 95.31 202 SER A O 1
ATOM 1632 N N . PHE A 1 203 ? 5.251 -8.543 -9.077 1.00 96.25 203 PHE A N 1
ATOM 1633 C CA . PHE A 1 203 ? 5.306 -7.226 -8.446 1.00 96.25 203 PHE A CA 1
ATOM 1634 C C . PHE A 1 203 ? 6.765 -6.791 -8.408 1.00 96.25 203 PHE A C 1
ATOM 1636 O O . PHE A 1 203 ? 7.604 -7.527 -7.886 1.00 96.25 203 PHE A O 1
ATOM 1643 N N . LEU A 1 204 ? 7.086 -5.626 -8.968 1.00 95.00 204 LEU A N 1
ATOM 1644 C CA . LEU A 1 204 ? 8.464 -5.149 -9.082 1.00 95.00 204 LEU A CA 1
ATOM 1645 C C . LEU A 1 204 ? 8.645 -3.845 -8.297 1.00 95.00 204 LEU A C 1
ATOM 1647 O O . LEU A 1 204 ? 8.160 -2.797 -8.716 1.00 95.00 204 LEU A O 1
ATOM 1651 N N . SER A 1 205 ? 9.389 -3.899 -7.184 1.00 91.69 205 SER A N 1
ATOM 1652 C CA . SER A 1 205 ? 9.713 -2.720 -6.352 1.00 91.69 205 SER A CA 1
ATOM 1653 C C . SER A 1 205 ? 10.698 -1.752 -7.007 1.00 91.69 205 SER A C 1
ATOM 1655 O O . SER A 1 205 ? 10.970 -0.691 -6.459 1.00 91.69 205 SER A O 1
ATOM 1657 N N . PHE A 1 206 ? 11.249 -2.108 -8.167 1.00 90.56 206 PHE A N 1
ATOM 1658 C CA . PHE A 1 206 ? 12.205 -1.293 -8.904 1.00 90.56 206 PHE A CA 1
ATOM 1659 C C . PHE A 1 206 ? 11.959 -1.432 -10.402 1.00 90.56 206 PHE A C 1
ATOM 1661 O O . PHE A 1 206 ? 11.585 -2.510 -10.875 1.00 90.56 206 PHE A O 1
ATOM 1668 N N . ARG A 1 207 ? 12.248 -0.366 -11.153 1.00 89.19 207 ARG A N 1
ATOM 1669 C CA . ARG A 1 207 ? 12.256 -0.399 -12.615 1.00 89.19 207 ARG A CA 1
ATOM 1670 C C . ARG A 1 207 ? 13.381 -1.322 -13.113 1.00 89.19 207 ARG A C 1
ATOM 1672 O O . ARG A 1 207 ? 14.551 -1.053 -12.830 1.00 89.19 207 ARG A O 1
ATOM 1679 N N . PRO A 1 208 ? 13.074 -2.378 -13.886 1.00 89.94 208 PRO A N 1
ATOM 1680 C CA . PRO A 1 208 ? 14.087 -3.222 -14.514 1.00 89.94 208 PRO A CA 1
ATOM 1681 C C . PRO A 1 208 ? 14.989 -2.425 -15.460 1.00 89.94 208 PRO A C 1
ATOM 1683 O O . PRO A 1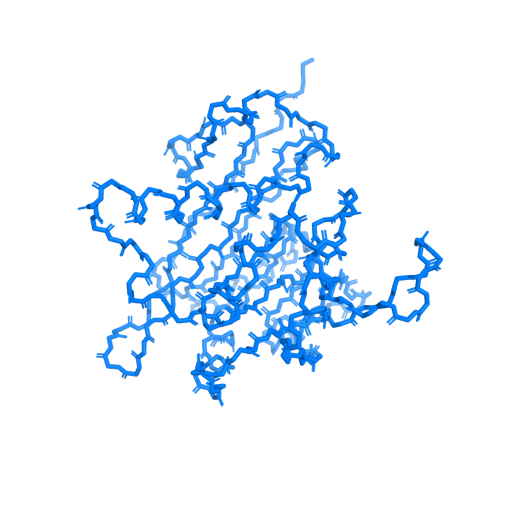 208 ? 14.518 -1.547 -16.181 1.00 89.94 208 PRO A O 1
ATOM 1686 N N . VAL A 1 209 ? 16.278 -2.779 -15.512 1.00 87.06 209 VAL A N 1
ATOM 1687 C CA . VAL A 1 209 ? 17.246 -2.159 -16.439 1.00 87.06 209 VAL A CA 1
ATOM 1688 C C . VAL A 1 209 ? 16.794 -2.341 -17.890 1.00 87.06 209 VAL A C 1
ATOM 1690 O O . VAL A 1 209 ? 16.739 -1.381 -18.653 1.00 87.06 209 VAL A O 1
ATOM 1693 N N . ASN A 1 210 ? 16.400 -3.569 -18.237 1.00 87.31 210 ASN A N 1
ATOM 1694 C CA . ASN A 1 210 ? 15.892 -3.925 -19.557 1.00 87.31 210 ASN A CA 1
ATOM 1695 C C . ASN A 1 210 ? 14.368 -4.023 -19.512 1.00 87.31 210 ASN A C 1
ATOM 1697 O O . ASN A 1 210 ? 13.799 -5.114 -19.421 1.00 87.31 210 ASN A O 1
ATOM 1701 N N . LEU A 1 211 ? 13.708 -2.868 -19.543 1.00 86.44 211 LEU A N 1
ATOM 1702 C CA . LEU A 1 211 ? 12.258 -2.813 -19.631 1.00 86.44 211 LEU A CA 1
ATOM 1703 C C . LEU A 1 211 ? 11.822 -3.177 -21.056 1.00 86.44 211 LEU A C 1
ATOM 1705 O O . LEU A 1 211 ? 12.127 -2.472 -22.013 1.00 86.44 211 LEU A O 1
ATOM 1709 N N . THR A 1 212 ? 11.123 -4.301 -21.198 1.00 88.94 212 THR A N 1
ATOM 1710 C CA . THR A 1 212 ? 10.587 -4.762 -22.484 1.00 88.94 212 THR A CA 1
ATOM 1711 C C . THR A 1 212 ? 9.072 -4.690 -22.476 1.00 88.94 212 THR A C 1
ATOM 1713 O O . THR A 1 212 ? 8.441 -4.824 -21.427 1.00 88.94 212 THR A O 1
ATOM 1716 N N . PHE A 1 213 ? 8.479 -4.556 -23.660 1.00 84.62 213 PHE A N 1
ATOM 1717 C CA . PHE A 1 213 ? 7.030 -4.622 -23.826 1.00 84.62 213 PHE A CA 1
ATOM 1718 C C . PHE A 1 213 ? 6.435 -5.896 -23.198 1.00 84.62 213 PHE A C 1
ATOM 1720 O O . PHE A 1 213 ? 5.514 -5.818 -22.387 1.00 84.62 213 PHE A O 1
ATOM 1727 N N . THR A 1 214 ? 7.029 -7.060 -23.488 1.00 88.00 214 THR A N 1
ATOM 1728 C CA . THR A 1 214 ? 6.613 -8.353 -22.925 1.00 88.00 214 THR A CA 1
ATOM 1729 C C . THR A 1 214 ? 6.632 -8.354 -21.399 1.00 88.00 214 THR A C 1
ATOM 1731 O O . THR A 1 214 ? 5.754 -8.948 -20.779 1.00 88.00 214 THR A O 1
ATOM 1734 N N . LEU A 1 215 ? 7.606 -7.694 -20.771 1.00 89.69 215 LEU A N 1
ATOM 1735 C CA . LEU A 1 215 ? 7.648 -7.589 -19.316 1.00 89.69 215 LEU A CA 1
ATOM 1736 C C . LEU A 1 215 ? 6.501 -6.717 -18.795 1.00 89.69 215 LEU A C 1
ATOM 1738 O O . LEU A 1 215 ? 5.759 -7.160 -17.922 1.00 89.69 215 LEU A O 1
ATOM 1742 N N . ILE A 1 216 ? 6.312 -5.528 -19.375 1.00 86.06 216 ILE A N 1
ATOM 1743 C CA . ILE A 1 216 ? 5.283 -4.558 -18.966 1.00 86.06 216 ILE A CA 1
ATOM 1744 C C . ILE A 1 216 ? 3.881 -5.174 -18.959 1.00 86.06 216 ILE A C 1
ATOM 1746 O O . ILE A 1 216 ? 3.118 -4.943 -18.017 1.00 86.06 216 ILE A O 1
ATOM 1750 N N . VAL A 1 217 ? 3.530 -5.954 -19.984 1.00 86.56 217 VAL A N 1
ATOM 1751 C CA . VAL A 1 217 ? 2.177 -6.527 -20.114 1.00 86.56 217 VAL A CA 1
ATOM 1752 C C . VAL A 1 217 ? 1.931 -7.754 -19.235 1.00 86.56 217 VAL A C 1
ATOM 1754 O O . VAL A 1 217 ? 0.776 -8.087 -18.987 1.00 86.56 217 VAL A O 1
ATOM 1757 N N . ASN A 1 218 ? 2.981 -8.418 -18.742 1.00 89.94 218 ASN A N 1
ATOM 1758 C CA . ASN A 1 218 ? 2.850 -9.664 -17.974 1.00 89.94 218 ASN A CA 1
ATOM 1759 C C . ASN A 1 218 ? 2.958 -9.478 -16.457 1.00 89.94 218 ASN A C 1
ATOM 1761 O O . ASN A 1 218 ? 2.468 -10.318 -15.694 1.00 89.94 218 ASN A O 1
ATOM 1765 N N . VAL A 1 219 ? 3.597 -8.400 -16.004 1.00 94.00 219 VAL A N 1
ATOM 1766 C CA . VAL A 1 219 ? 3.707 -8.086 -14.575 1.00 94.00 219 VAL A CA 1
ATOM 1767 C C . VAL A 1 219 ? 2.483 -7.319 -14.082 1.00 94.00 219 VAL A C 1
ATOM 1769 O O . VAL A 1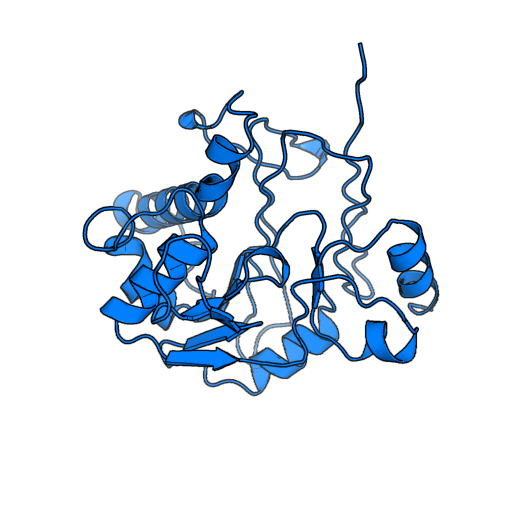 219 ? 1.795 -6.640 -14.845 1.00 94.00 219 VAL A O 1
ATOM 1772 N N . VAL A 1 220 ? 2.205 -7.459 -12.788 1.00 92.62 220 VAL A N 1
ATOM 1773 C CA . VAL A 1 220 ? 1.118 -6.773 -12.088 1.00 92.62 220 VAL A CA 1
ATOM 1774 C C . VAL A 1 220 ? 1.499 -5.329 -11.804 1.00 92.62 220 VAL A C 1
ATOM 1776 O O . VAL A 1 220 ? 0.686 -4.441 -12.053 1.00 92.62 220 VAL A O 1
ATOM 1779 N N . SER A 1 221 ? 2.714 -5.083 -11.312 1.00 92.88 221 SER A N 1
ATOM 1780 C CA . SER A 1 221 ? 3.155 -3.733 -10.971 1.00 92.88 221 SER A CA 1
ATOM 1781 C C . SER A 1 221 ? 4.638 -3.494 -11.209 1.00 92.88 221 SER A C 1
ATOM 1783 O O . SER A 1 221 ? 5.455 -4.416 -11.123 1.00 92.88 221 SER A O 1
ATOM 1785 N N . ILE A 1 222 ? 4.972 -2.237 -11.509 1.00 92.38 222 ILE A N 1
ATOM 1786 C CA . ILE A 1 222 ? 6.347 -1.759 -11.676 1.00 92.38 222 ILE A CA 1
ATOM 1787 C C . ILE A 1 222 ? 6.478 -0.380 -11.033 1.00 92.38 222 ILE A C 1
ATOM 1789 O O . ILE A 1 222 ? 5.779 0.553 -11.434 1.00 92.38 222 ILE A O 1
ATOM 1793 N N . HIS A 1 223 ? 7.391 -0.262 -10.074 1.00 90.12 223 HIS A N 1
ATOM 1794 C CA . HIS A 1 223 ? 7.770 1.007 -9.458 1.00 90.12 223 HIS A CA 1
ATOM 1795 C C . HIS A 1 223 ? 8.721 1.824 -10.347 1.00 90.12 223 HIS A C 1
ATOM 1797 O O . HIS A 1 223 ? 9.480 1.254 -11.139 1.00 90.12 223 HIS A O 1
ATOM 1803 N N . TYR A 1 224 ? 8.739 3.147 -10.174 1.00 87.06 224 TYR A N 1
ATOM 1804 C CA . TYR A 1 224 ? 9.593 4.090 -10.911 1.00 87.06 224 TYR A CA 1
ATOM 1805 C C . TYR A 1 224 ? 9.432 4.053 -12.439 1.00 87.06 224 TYR A C 1
ATOM 1807 O O . TYR A 1 224 ? 10.396 4.258 -13.180 1.00 87.06 224 TYR A O 1
ATOM 1815 N N . MET A 1 225 ? 8.221 3.804 -12.933 1.00 79.69 225 MET A N 1
ATOM 1816 C CA . MET A 1 225 ? 7.930 3.914 -14.366 1.00 79.69 225 MET A CA 1
ATOM 1817 C C . MET A 1 225 ? 8.001 5.379 -14.820 1.00 79.69 225 MET A C 1
ATOM 1819 O O . MET A 1 225 ? 7.440 6.275 -14.184 1.00 79.69 225 MET A O 1
ATOM 1823 N N . THR A 1 226 ? 8.683 5.640 -15.935 1.00 77.81 226 THR A N 1
ATOM 1824 C CA . THR A 1 226 ? 8.720 6.979 -16.546 1.00 77.81 226 THR A CA 1
ATOM 1825 C C . THR A 1 226 ? 7.487 7.223 -17.418 1.00 77.81 226 THR A C 1
ATOM 1827 O O . THR A 1 226 ? 6.779 6.287 -17.786 1.00 77.81 226 THR A O 1
ATOM 1830 N N . VAL A 1 227 ? 7.230 8.482 -17.791 1.00 69.88 227 VAL A N 1
ATOM 1831 C CA . VAL A 1 227 ? 6.139 8.819 -18.727 1.00 69.88 227 VAL A CA 1
ATOM 1832 C C . VAL A 1 227 ? 6.325 8.110 -20.071 1.00 69.88 227 VAL A C 1
ATOM 1834 O O . VAL A 1 227 ? 5.356 7.591 -20.615 1.00 69.88 227 VAL A O 1
ATOM 1837 N N . ASP A 1 228 ? 7.559 8.013 -20.565 1.00 75.06 228 ASP A N 1
ATOM 1838 C CA . ASP A 1 228 ? 7.863 7.323 -21.822 1.00 75.06 228 ASP A CA 1
ATOM 1839 C C . ASP A 1 228 ? 7.577 5.816 -21.711 1.00 75.06 228 ASP A C 1
ATOM 1841 O O . ASP A 1 228 ? 6.974 5.225 -22.608 1.00 75.06 228 ASP A O 1
ATOM 1845 N N . ASP A 1 229 ? 7.920 5.198 -20.572 1.00 75.56 229 ASP A N 1
ATOM 1846 C CA . ASP A 1 229 ? 7.590 3.791 -20.306 1.00 75.56 229 ASP A CA 1
ATOM 1847 C C . ASP A 1 229 ? 6.066 3.564 -20.266 1.00 75.56 229 ASP A C 1
ATOM 1849 O O . ASP A 1 229 ? 5.565 2.541 -20.736 1.00 75.56 229 ASP A O 1
ATOM 1853 N N . MET A 1 230 ? 5.320 4.521 -19.705 1.00 67.31 230 MET A N 1
ATOM 1854 C CA . MET A 1 230 ? 3.856 4.480 -19.620 1.00 67.31 230 MET A CA 1
ATOM 1855 C C . MET A 1 230 ? 3.198 4.694 -20.993 1.00 67.31 230 MET A C 1
ATOM 1857 O O . MET A 1 230 ? 2.211 4.036 -21.321 1.00 67.31 230 MET A O 1
ATOM 1861 N N . GLN A 1 231 ? 3.746 5.576 -21.832 1.00 70.12 231 GLN A N 1
ATOM 1862 C CA . GLN A 1 231 ? 3.287 5.765 -23.213 1.00 70.12 231 GLN A CA 1
ATOM 1863 C C . GLN A 1 231 ? 3.532 4.513 -24.057 1.00 70.12 231 GLN A C 1
ATOM 1865 O O . GLN A 1 231 ? 2.645 4.080 -24.791 1.00 70.12 231 GLN A O 1
ATOM 1870 N N . MET A 1 232 ? 4.690 3.869 -23.887 1.00 70.75 232 MET A N 1
ATOM 1871 C CA . MET A 1 232 ? 4.971 2.577 -24.512 1.00 70.75 232 MET A CA 1
ATOM 1872 C C . MET A 1 232 ? 3.937 1.511 -24.126 1.00 70.75 232 MET A C 1
ATOM 1874 O O . MET A 1 232 ? 3.647 0.642 -24.939 1.00 70.75 232 MET A O 1
ATOM 1878 N N . ALA A 1 233 ? 3.365 1.575 -22.921 1.00 64.12 233 ALA A N 1
ATOM 1879 C CA . ALA A 1 233 ? 2.330 0.648 -22.473 1.00 64.12 233 ALA A CA 1
ATOM 1880 C C . ALA A 1 233 ? 0.926 0.973 -23.028 1.00 64.12 233 ALA A C 1
ATOM 1882 O O . ALA A 1 233 ? 0.161 0.058 -23.336 1.00 64.12 233 ALA A O 1
ATOM 1883 N N . SER A 1 234 ? 0.599 2.258 -23.208 1.00 61.00 234 SER A N 1
ATOM 1884 C CA . SER A 1 234 ? -0.754 2.710 -23.572 1.00 61.00 234 SER A CA 1
ATOM 1885 C C . SER A 1 234 ? -1.100 2.565 -25.059 1.00 61.00 234 SER A C 1
ATOM 1887 O O . SER A 1 234 ? -2.276 2.421 -25.403 1.00 61.00 234 SER A O 1
ATOM 1889 N N . HIS A 1 235 ? -0.102 2.501 -25.948 1.00 56.09 235 HIS A N 1
ATOM 1890 C CA . HIS A 1 235 ? -0.288 2.254 -27.389 1.00 56.09 235 HIS A CA 1
ATOM 1891 C C . HIS A 1 235 ? -0.865 0.864 -27.742 1.00 56.09 235 HIS A C 1
ATOM 1893 O O . HIS A 1 235 ? -1.041 0.557 -28.917 1.00 56.09 235 HIS A O 1
ATOM 1899 N N . ILE A 1 236 ? -1.176 0.030 -26.747 1.00 51.84 236 ILE A N 1
ATOM 1900 C CA . ILE A 1 236 ? -1.637 -1.360 -26.904 1.00 51.84 236 ILE A CA 1
ATOM 1901 C C . ILE A 1 236 ? -3.128 -1.541 -26.555 1.00 51.84 236 ILE A C 1
ATOM 1903 O O . ILE A 1 236 ? -3.674 -2.634 -26.655 1.00 51.84 236 ILE A O 1
ATOM 1907 N N . SER A 1 237 ? -3.827 -0.464 -26.191 1.00 39.72 237 SER A N 1
ATOM 1908 C CA . SER A 1 237 ? -5.259 -0.491 -25.850 1.00 39.72 237 SER A CA 1
ATOM 1909 C C . SER A 1 237 ? -6.221 -0.244 -27.035 1.00 39.72 237 SER A C 1
ATOM 1911 O O . SER A 1 237 ? -7.382 0.104 -26.807 1.00 39.72 237 SER A O 1
ATOM 1913 N N . THR A 1 238 ? -5.781 -0.417 -28.286 1.00 34.00 238 THR A N 1
ATOM 1914 C CA . THR A 1 238 ? -6.634 -0.406 -29.500 1.00 34.00 238 THR A CA 1
ATOM 1915 C C . THR A 1 238 ? -6.590 -1.748 -30.198 1.00 34.00 238 THR A C 1
ATOM 1917 O O . THR A 1 238 ? -7.674 -2.233 -30.584 1.00 34.00 238 THR A O 1
#

Radius of gyration: 17.21 Å; chains: 1; bounding box: 43×47×49 Å

InterPro domains:
  IPR003378 Fringe-like, glycosyltransferase domain [PF02434] (78-228)

Sequence (238 aa):
EIRQYCRIASVISKNFEITLENGHCRNSVGEILIGEIPSYQEKNSARLIAISDEEDISRGIVTLPKLRGQRSYLQAQHRQFRLLKYLEHDCRLLNKKCWLANIVWIALIDDDTRVNVPRLMELLRMSDFTRPLAIGHLLTDVQENRDDLIYHGGGAGMFFTRAAFEIVLPKLYNQCPFSKYNDVTLGACLTISHVERVHLSSFLSFRPVNLTFTLIVNVVSIHYMTVDDMQMASHIST

Organism: NCBI:txid392030